Protein AF-A0A821N1W7-F1 (afdb_monomer)

Solvent-accessible surface area (backbone atoms only — not comparable to full-atom values): 11900 Å² total; per-residue (Å²): 105,72,67,60,54,49,49,66,72,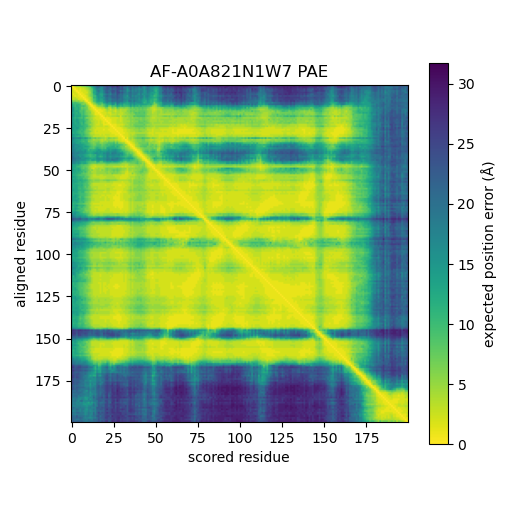70,43,54,66,59,56,53,81,62,70,30,58,88,82,25,80,42,42,64,41,76,47,71,56,57,83,86,58,78,88,64,89,61,59,63,87,75,45,25,79,36,53,72,27,44,39,68,50,51,73,65,44,75,77,42,88,48,65,23,35,28,49,27,34,26,40,30,24,74,61,87,65,55,52,30,33,42,32,30,36,22,44,67,91,43,78,86,51,77,46,74,57,69,47,84,38,83,73,75,64,79,60,48,59,45,64,50,74,41,57,50,56,63,50,32,36,77,68,67,75,45,65,84,82,66,87,52,28,20,53,30,27,32,29,53,38,70,93,59,88,75,36,32,35,32,28,55,24,28,30,12,64,52,82,70,84,92,68,80,79,89,78,70,70,81,65,64,73,58,81,84,43,81,84,69,67,72,38,76,58,96,94,40,80,37,80,63,92,79,90,127

Sequence (200 aa):
DLSSEINNLFSIQCPSSINNAKLTRSIVYLQDFESNCVYDQTPITTNAFCGQCSANDNTLANGNTRAGNYLCFAYRILNSYVTSISLGIQISSDTSTTSWPSISFSPQADKLWHYTCIDVRATLISQSSIDSTVTSIIITYAQLNDNIKNGIFIDAVSIRTLLPLGYEDISTYPIDQSNNSSCSFPFYYNGSSYTACTLD

Nearest PDB structures (foldseek):
  5w6h-assembly1_C  TM=4.761E-01  e=2.444E-02  Kuttervirus CBA120
  1wmx-assembly1_B  TM=4.315E-01  e=2.050E-02  Acetivibrio thermocellus ATCC 27405
  6tid-assembly1_AAA  TM=2.521E-01  e=4.139E-02  Burkholderia cenocepacia J2315
  3mi8-assembly1_A  TM=2.309E-01  e=8.859E-02  Homo sapiens
  3k51-assembly1_A  TM=2.351E-01  e=4.059E-01  Homo sapiens

Organism: NCBI:txid392032

Radius of gyration: 18.85 Å; Cα contacts (8 Å, |Δi|>4): 386; chains: 1; bounding box: 34×30×61 Å

Structure (mmCIF, N/CA/C/O backbone):
data_AF-A0A821N1W7-F1
#
_entry.id   AF-A0A821N1W7-F1
#
loop_
_atom_site.group_PDB
_atom_site.id
_atom_site.type_symbol
_atom_site.label_atom_id
_atom_site.label_alt_id
_atom_site.label_comp_id
_atom_site.label_asym_id
_atom_site.label_entity_id
_atom_site.label_seq_id
_atom_site.pdbx_PDB_ins_code
_atom_site.Cartn_x
_atom_site.Cartn_y
_atom_site.Cartn_z
_atom_site.occupancy
_atom_site.B_iso_or_equiv
_atom_site.auth_seq_id
_atom_site.auth_comp_id
_atom_site.auth_asym_id
_atom_site.auth_atom_id
_atom_site.pdbx_PDB_model_num
ATOM 1 N N . ASP A 1 1 ? 8.708 7.984 32.796 1.00 56.56 1 ASP A N 1
ATOM 2 C CA . ASP A 1 1 ? 7.388 8.375 33.328 1.00 56.56 1 ASP A CA 1
ATOM 3 C C . ASP A 1 1 ? 6.515 7.137 33.254 1.00 56.56 1 ASP A C 1
ATOM 5 O O . ASP A 1 1 ? 6.418 6.557 32.178 1.00 56.56 1 ASP A O 1
ATOM 9 N N . LEU A 1 2 ? 5.956 6.716 34.389 1.00 40.38 2 LEU A N 1
ATOM 10 C CA . LEU A 1 2 ? 5.136 5.510 34.517 1.00 40.38 2 LEU A CA 1
ATOM 11 C C . LEU A 1 2 ? 3.950 5.523 33.536 1.00 40.38 2 LEU A C 1
ATOM 13 O O . LEU A 1 2 ? 3.576 4.484 33.006 1.00 40.38 2 LEU A O 1
ATOM 17 N N . SER A 1 3 ? 3.420 6.707 33.220 1.00 41.66 3 SER A N 1
ATOM 18 C CA . SER A 1 3 ? 2.334 6.882 32.247 1.00 41.66 3 SER A CA 1
ATOM 19 C C . SER A 1 3 ? 2.778 6.536 30.822 1.00 41.66 3 SER A C 1
ATOM 21 O O . SER A 1 3 ? 2.038 5.913 30.069 1.00 41.66 3 SER A O 1
ATOM 23 N N . SER A 1 4 ? 4.018 6.877 30.458 1.00 43.78 4 SER A N 1
ATOM 24 C CA . SER A 1 4 ? 4.607 6.513 29.163 1.00 43.78 4 SER A CA 1
ATOM 25 C C . SER A 1 4 ? 4.923 5.018 29.074 1.00 43.78 4 SER A C 1
ATOM 27 O O . SER A 1 4 ? 4.789 4.440 28.000 1.00 43.78 4 SER A O 1
ATOM 29 N N . GLU A 1 5 ? 5.322 4.385 30.178 1.00 45.31 5 GLU A N 1
ATOM 30 C CA . GLU A 1 5 ? 5.570 2.938 30.227 1.00 45.31 5 GLU A CA 1
ATOM 31 C C . GLU A 1 5 ? 4.266 2.134 30.155 1.00 45.31 5 GLU A C 1
ATOM 33 O O . GLU A 1 5 ? 4.195 1.162 29.408 1.00 45.31 5 GLU A O 1
ATOM 38 N N . ILE A 1 6 ? 3.210 2.578 30.844 1.00 45.00 6 ILE A N 1
ATOM 39 C CA . ILE A 1 6 ? 1.869 1.977 30.784 1.00 45.00 6 ILE A CA 1
ATOM 40 C C . ILE A 1 6 ? 1.262 2.143 29.386 1.00 45.00 6 ILE A C 1
ATOM 42 O O . ILE A 1 6 ? 0.772 1.172 28.815 1.00 45.00 6 ILE A O 1
ATOM 46 N N . ASN A 1 7 ? 1.369 3.326 28.775 1.00 44.62 7 ASN A N 1
ATOM 47 C CA . ASN A 1 7 ? 0.914 3.522 27.397 1.00 44.62 7 ASN A CA 1
ATOM 48 C C . ASN A 1 7 ? 1.693 2.647 26.410 1.00 44.62 7 ASN A C 1
ATOM 50 O O . ASN A 1 7 ? 1.100 2.138 25.468 1.00 44.62 7 ASN A O 1
ATOM 54 N N . ASN A 1 8 ? 2.985 2.398 26.635 1.00 45.38 8 ASN A N 1
ATOM 55 C CA . ASN A 1 8 ? 3.754 1.449 25.826 1.00 45.38 8 ASN A CA 1
ATOM 56 C C . ASN A 1 8 ? 3.335 -0.015 26.043 1.00 45.38 8 ASN A C 1
ATOM 58 O O . ASN A 1 8 ? 3.466 -0.810 25.119 1.00 45.38 8 ASN A O 1
ATOM 62 N N . LEU A 1 9 ? 2.842 -0.377 27.230 1.00 43.22 9 LEU A N 1
ATOM 63 C CA . LEU A 1 9 ? 2.395 -1.735 27.569 1.00 43.22 9 LEU A CA 1
ATOM 64 C C . LEU A 1 9 ? 0.988 -2.070 27.048 1.00 43.22 9 LEU A C 1
ATOM 66 O O . LEU A 1 9 ? 0.717 -3.239 26.790 1.00 43.22 9 LEU A O 1
ATOM 70 N N . PHE A 1 10 ? 0.110 -1.072 26.895 1.00 47.41 10 PHE A N 1
ATOM 71 C CA . PHE A 1 10 ? -1.308 -1.277 26.551 1.00 47.41 10 PHE A CA 1
ATOM 72 C C . PHE A 1 10 ? -1.769 -0.573 25.267 1.00 47.41 10 PHE A C 1
ATOM 74 O O . PHE A 1 10 ? -2.938 -0.681 24.897 1.00 47.41 10 PHE A O 1
ATOM 81 N N . SER A 1 11 ? -0.880 0.133 24.563 1.00 49.72 11 SER A N 1
ATOM 82 C CA . SER A 1 11 ? -1.165 0.553 23.188 1.00 49.72 11 SER A CA 1
ATOM 83 C C . SER A 1 11 ? -1.137 -0.668 22.277 1.00 49.72 11 SER A C 1
ATOM 85 O O . SER A 1 11 ? -0.260 -1.523 22.391 1.00 49.72 11 SER A O 1
ATOM 87 N N . ILE A 1 12 ? -2.099 -0.753 21.357 1.00 57.38 12 ILE A N 1
ATOM 88 C CA . ILE A 1 12 ? -2.028 -1.702 20.247 1.00 57.38 12 ILE A CA 1
ATOM 89 C C . ILE A 1 12 ? -0.744 -1.370 19.491 1.00 57.38 12 ILE A C 1
ATOM 91 O O . ILE A 1 12 ? -0.678 -0.337 18.844 1.00 57.38 12 ILE A O 1
ATOM 95 N N . GLN A 1 13 ? 0.302 -2.185 19.577 1.00 63.66 13 GLN A N 1
ATOM 96 C CA . GLN A 1 13 ? 1.538 -1.915 18.843 1.00 63.66 13 GLN A CA 1
ATOM 97 C C . GLN A 1 13 ? 1.475 -2.628 17.508 1.00 63.66 13 GLN A C 1
ATOM 99 O O . GLN A 1 13 ? 1.199 -3.823 17.460 1.00 63.66 13 GLN A O 1
ATOM 104 N N . CYS A 1 14 ? 1.760 -1.944 16.401 1.00 69.12 14 CYS A N 1
ATOM 105 C CA . CYS A 1 14 ? 1.841 -2.654 15.129 1.00 69.12 14 CYS A CA 1
ATOM 106 C C . CYS A 1 14 ? 2.862 -3.799 15.245 1.00 69.12 14 CYS A C 1
ATOM 108 O O . CYS A 1 14 ? 3.962 -3.580 15.767 1.00 69.12 14 CYS A O 1
ATOM 110 N N . PRO A 1 15 ? 2.541 -5.012 14.756 1.00 73.19 15 PRO A N 1
ATOM 111 C CA . PRO A 1 15 ? 3.522 -6.078 14.664 1.00 73.19 15 PRO A CA 1
ATOM 112 C C . PRO A 1 15 ? 4.790 -5.563 13.982 1.00 73.19 15 PRO A C 1
ATOM 114 O O . PRO A 1 15 ? 4.714 -4.826 12.999 1.00 73.19 15 PRO A O 1
ATOM 117 N N . SER A 1 16 ? 5.968 -5.989 14.445 1.00 72.44 16 SER A N 1
ATOM 118 C CA . SER A 1 16 ? 7.242 -5.550 13.846 1.00 72.44 16 SER A CA 1
ATOM 119 C C . SER A 1 16 ? 7.339 -5.873 12.347 1.00 72.44 16 SER A C 1
ATOM 121 O O . SER A 1 16 ? 8.029 -5.178 11.598 1.00 72.44 16 SER A O 1
ATOM 123 N N . SER A 1 17 ? 6.614 -6.897 11.885 1.00 73.31 17 SER A N 1
ATOM 124 C CA . SER A 1 17 ? 6.459 -7.218 10.464 1.00 73.31 17 SER A CA 1
ATOM 125 C C . SER A 1 17 ? 5.794 -6.093 9.664 1.00 73.31 17 SER A C 1
ATOM 127 O O . SER A 1 17 ? 6.040 -5.992 8.464 1.00 73.31 17 SER A O 1
ATOM 129 N N . ILE A 1 18 ? 4.995 -5.230 10.291 1.00 78.19 18 ILE A N 1
ATOM 130 C CA . ILE A 1 18 ? 4.252 -4.134 9.666 1.00 78.19 18 ILE A CA 1
ATOM 131 C C . ILE A 1 18 ? 5.030 -2.814 9.720 1.00 78.19 18 ILE A C 1
ATOM 133 O O . ILE A 1 18 ? 5.221 -2.199 8.672 1.00 78.19 18 ILE A O 1
ATOM 137 N N . ASN A 1 19 ? 5.525 -2.411 10.893 1.00 76.88 19 ASN A N 1
ATOM 138 C CA . ASN A 1 19 ? 6.024 -1.048 11.127 1.00 76.88 19 ASN A CA 1
ATOM 139 C C . ASN A 1 19 ? 7.507 -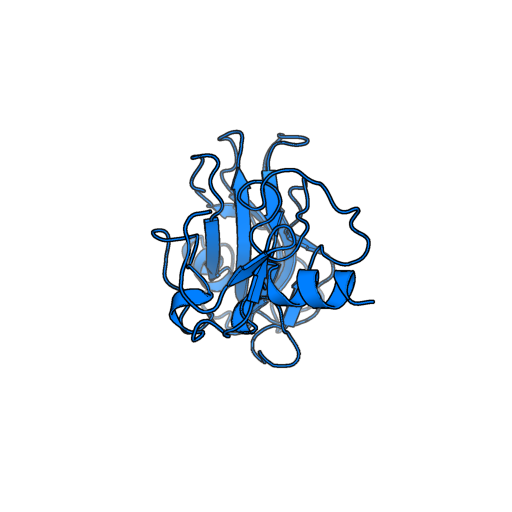0.952 11.533 1.00 76.88 19 ASN A C 1
ATOM 141 O O . ASN A 1 19 ? 7.964 0.114 11.932 1.00 76.88 19 ASN A O 1
ATOM 145 N N . ASN A 1 20 ? 8.286 -2.036 11.463 1.00 79.12 20 ASN A N 1
ATOM 146 C CA . ASN A 1 20 ? 9.691 -2.003 11.871 1.00 79.12 20 ASN A CA 1
ATOM 147 C C . ASN A 1 20 ? 10.629 -2.330 10.706 1.00 79.12 20 ASN A C 1
ATOM 149 O O . ASN A 1 20 ? 11.003 -3.481 10.486 1.00 79.12 20 ASN A O 1
ATOM 153 N N . ALA A 1 21 ? 11.072 -1.296 9.986 1.00 82.94 21 ALA A N 1
ATOM 154 C CA . ALA A 1 21 ? 11.998 -1.444 8.860 1.00 82.94 21 ALA A CA 1
ATOM 155 C C . ALA A 1 21 ? 13.407 -1.932 9.266 1.00 82.94 21 ALA A C 1
ATOM 157 O O . ALA A 1 21 ? 14.154 -2.421 8.419 1.00 82.94 21 ALA A O 1
ATOM 158 N N . LYS A 1 22 ? 13.790 -1.832 10.551 1.00 82.25 22 LYS A N 1
ATOM 159 C CA . LYS A 1 22 ? 15.078 -2.354 11.049 1.00 82.25 22 LYS A CA 1
ATOM 160 C C . LYS A 1 22 ? 15.042 -3.871 11.223 1.00 82.25 22 LYS A C 1
ATOM 162 O O . LYS A 1 22 ? 16.037 -4.540 10.952 1.00 82.25 22 LYS A O 1
ATOM 167 N N . LEU A 1 23 ? 13.908 -4.404 11.677 1.00 80.50 23 LEU A N 1
ATOM 168 C CA . LEU A 1 23 ? 13.716 -5.839 11.899 1.00 80.50 23 LEU A CA 1
ATOM 169 C C . LEU A 1 23 ? 13.176 -6.552 10.652 1.00 80.50 23 LEU A C 1
ATOM 171 O O . LEU A 1 23 ? 13.496 -7.718 10.423 1.00 80.50 23 LEU A O 1
ATOM 175 N N . THR A 1 24 ? 12.428 -5.846 9.805 1.00 83.38 24 THR A N 1
ATOM 176 C CA . THR A 1 24 ? 11.775 -6.410 8.621 1.00 83.38 24 THR A CA 1
ATOM 177 C C . THR A 1 24 ? 12.456 -5.930 7.347 1.00 83.38 24 THR A C 1
ATOM 179 O O . THR A 1 24 ? 12.113 -4.899 6.773 1.00 83.38 24 THR A O 1
ATOM 182 N N . ARG A 1 25 ? 13.414 -6.728 6.862 1.00 89.12 25 ARG A N 1
ATOM 183 C CA . ARG A 1 25 ? 14.268 -6.391 5.706 1.00 89.12 25 ARG A CA 1
ATOM 184 C C . ARG A 1 25 ? 13.523 -6.179 4.386 1.00 89.12 25 ARG A C 1
ATOM 186 O O . ARG A 1 25 ? 14.096 -5.588 3.476 1.00 89.12 25 ARG A O 1
ATOM 193 N N . SER A 1 26 ? 12.295 -6.686 4.254 1.00 92.56 26 SER A N 1
ATOM 194 C CA . SER A 1 26 ? 11.503 -6.476 3.041 1.00 92.56 26 SER A CA 1
ATOM 195 C C . SER A 1 26 ? 10.940 -5.061 2.940 1.00 92.56 26 SER A C 1
ATOM 197 O O . SER A 1 26 ? 10.619 -4.647 1.833 1.00 92.56 26 SER A O 1
ATOM 199 N N . ILE A 1 27 ? 10.846 -4.313 4.045 1.00 93.88 27 ILE A N 1
ATOM 200 C CA . ILE A 1 27 ? 10.350 -2.934 4.059 1.00 93.88 27 ILE A CA 1
ATOM 201 C C . ILE A 1 27 ? 11.429 -2.003 3.504 1.00 93.88 27 ILE A C 1
ATOM 203 O O . ILE A 1 27 ? 12.535 -1.901 4.042 1.00 93.88 27 ILE A O 1
ATOM 207 N N . VAL A 1 28 ? 11.100 -1.295 2.426 1.00 95.88 28 VAL A N 1
ATOM 208 C CA . VAL A 1 28 ? 12.000 -0.319 1.795 1.00 95.88 28 VAL A CA 1
ATOM 209 C C . VAL A 1 28 ? 11.572 1.128 2.013 1.00 95.88 28 VAL A C 1
ATOM 211 O O . VAL A 1 28 ? 12.428 2.011 1.982 1.00 95.88 28 VAL A O 1
ATOM 214 N N . TYR A 1 29 ? 10.292 1.337 2.312 1.00 95.88 29 TYR A N 1
ATOM 215 C CA . TYR A 1 29 ? 9.673 2.601 2.703 1.00 95.88 29 TYR A CA 1
ATOM 216 C C . TYR A 1 29 ? 8.672 2.325 3.823 1.00 95.88 29 TYR A C 1
ATOM 218 O O . TYR A 1 29 ? 7.990 1.298 3.784 1.00 95.88 29 TYR A O 1
ATOM 226 N N . LEU A 1 30 ? 8.582 3.236 4.786 1.00 93.12 30 LEU A N 1
ATOM 227 C CA . LEU A 1 30 ? 7.661 3.165 5.910 1.00 93.12 30 LEU A CA 1
ATOM 228 C C . LEU A 1 30 ? 7.160 4.573 6.232 1.00 93.12 30 LEU A C 1
ATOM 230 O O . LEU A 1 30 ? 7.968 5.494 6.341 1.00 93.12 30 LEU A O 1
ATOM 234 N N . GLN A 1 31 ? 5.855 4.695 6.433 1.00 90.19 31 GLN A N 1
ATOM 235 C CA . GLN A 1 31 ? 5.214 5.868 7.008 1.00 90.19 31 GLN A CA 1
ATOM 236 C C . GLN A 1 31 ? 4.485 5.411 8.275 1.00 90.19 31 GLN A C 1
ATOM 238 O O . GLN A 1 31 ? 3.548 4.619 8.185 1.00 90.19 31 GLN A O 1
ATOM 243 N N . ASP A 1 32 ? 4.955 5.858 9.443 1.00 74.69 32 ASP A N 1
ATOM 244 C CA . ASP A 1 32 ? 4.467 5.362 10.736 1.00 74.69 32 ASP A CA 1
ATOM 245 C C . ASP A 1 32 ? 3.395 6.239 11.396 1.00 74.69 32 ASP A C 1
ATOM 247 O O . ASP A 1 32 ? 2.776 5.758 12.321 1.00 74.69 32 ASP A O 1
ATOM 251 N N . PHE A 1 33 ? 3.133 7.467 10.922 1.00 84.75 33 PHE A N 1
ATOM 252 C CA . PHE A 1 33 ? 2.107 8.427 11.413 1.00 84.75 33 PHE A CA 1
ATOM 253 C C . PHE A 1 33 ? 2.110 8.765 12.923 1.00 84.75 33 PHE A C 1
ATOM 255 O O . PHE A 1 33 ? 1.468 9.730 13.333 1.00 84.75 33 PHE A O 1
ATOM 262 N N . GLU A 1 34 ? 2.906 8.067 13.728 1.00 77.25 34 GLU A N 1
ATOM 263 C CA . GLU A 1 34 ? 3.102 8.292 15.160 1.00 77.25 34 GLU A CA 1
ATOM 264 C C . GLU A 1 34 ? 3.978 9.523 15.438 1.00 77.25 34 GLU A C 1
ATOM 266 O O . GLU A 1 34 ? 3.907 10.156 16.494 1.00 77.25 34 GLU A O 1
ATOM 271 N N . SER A 1 35 ? 4.828 9.894 14.481 1.00 69.19 35 SER A N 1
ATOM 272 C CA . SER A 1 35 ? 5.742 11.023 14.625 1.00 69.19 35 SER A CA 1
ATOM 273 C C . SER A 1 35 ? 4.977 12.357 14.570 1.00 69.19 35 SER A C 1
ATOM 275 O O . SER A 1 35 ? 4.604 12.816 13.492 1.00 69.19 35 SER A O 1
ATOM 277 N N . ASN A 1 36 ? 4.840 13.025 15.724 1.00 64.38 36 ASN A N 1
ATOM 278 C CA . ASN A 1 36 ? 4.183 14.334 15.937 1.00 64.38 36 ASN A CA 1
ATOM 279 C C . ASN A 1 36 ? 2.656 14.319 16.070 1.00 64.38 36 ASN A C 1
ATOM 281 O O . ASN A 1 36 ? 2.013 15.349 15.850 1.00 64.38 36 ASN A O 1
ATOM 285 N N . CYS A 1 37 ? 2.065 13.191 16.443 1.00 70.56 37 CYS A N 1
ATOM 286 C CA . CYS A 1 37 ? 0.634 13.166 16.660 1.00 70.56 37 CYS A CA 1
ATOM 287 C C . CYS A 1 37 ? 0.234 13.666 18.058 1.00 70.56 37 CYS A C 1
ATOM 289 O O . CYS A 1 37 ? 0.987 13.566 19.031 1.00 70.56 37 CYS A O 1
ATOM 291 N N . VAL A 1 38 ? -0.957 14.261 18.144 1.00 66.19 38 VAL A N 1
ATOM 292 C CA . VAL A 1 38 ? -1.566 14.666 19.414 1.00 66.19 38 VAL A CA 1
ATOM 293 C C . VAL A 1 38 ? -2.504 13.548 19.828 1.00 66.19 38 VAL A C 1
ATOM 295 O O . VAL A 1 38 ? -3.421 13.218 19.082 1.00 66.19 38 VAL A O 1
ATOM 298 N N . TYR A 1 39 ? -2.260 12.978 21.007 1.00 59.47 39 TYR A N 1
ATOM 299 C CA . TYR A 1 39 ? -3.087 11.914 21.562 1.00 59.47 39 TYR A CA 1
ATOM 300 C C . TYR A 1 39 ? -4.565 12.333 21.602 1.00 59.47 39 TYR A C 1
ATOM 302 O O . TYR A 1 39 ? -4.915 13.325 22.247 1.00 59.47 39 TYR A O 1
ATOM 310 N N . ASP A 1 40 ? -5.412 11.560 20.925 1.00 59.59 40 ASP A N 1
ATOM 311 C CA . ASP A 1 40 ? -6.867 11.694 20.957 1.00 59.59 40 ASP A CA 1
ATOM 312 C C . ASP A 1 40 ? -7.458 10.599 21.859 1.00 59.59 40 ASP A C 1
ATOM 314 O O . ASP A 1 40 ? -7.076 9.432 21.788 1.00 59.59 40 ASP A O 1
ATOM 318 N N . GLN A 1 41 ? -8.382 10.993 22.739 1.00 55.53 41 GLN A N 1
ATOM 319 C CA . GLN A 1 41 ? -9.082 10.105 23.673 1.00 55.53 41 GLN A CA 1
ATOM 320 C C . GLN A 1 41 ? -10.234 9.331 23.013 1.00 55.53 41 GLN A C 1
ATOM 322 O O . GLN A 1 41 ? -10.959 8.606 23.701 1.00 55.53 41 GLN A O 1
ATOM 327 N N . THR A 1 42 ? -10.443 9.483 21.703 1.00 58.22 42 THR A N 1
ATOM 328 C CA . THR A 1 42 ? -11.381 8.641 20.961 1.00 58.22 42 THR A CA 1
ATOM 329 C C . THR A 1 42 ? -11.004 7.155 21.078 1.00 58.22 42 THR A C 1
ATOM 331 O O . THR A 1 42 ? -9.827 6.809 21.201 1.00 58.22 42 THR A O 1
ATOM 334 N N . PRO A 1 43 ? -11.991 6.235 21.078 1.00 57.69 43 PRO A N 1
ATOM 335 C CA . PRO A 1 43 ? -11.724 4.806 21.209 1.00 57.69 43 PRO A CA 1
ATOM 336 C C . PRO A 1 43 ? -10.677 4.319 20.200 1.00 57.69 43 PRO A C 1
ATOM 338 O O . PRO A 1 43 ? -10.780 4.615 19.006 1.00 57.69 43 PRO A O 1
ATOM 341 N N . ILE A 1 44 ? -9.716 3.515 20.668 1.00 53.50 44 ILE A N 1
ATOM 342 C CA . ILE A 1 44 ? -8.603 2.967 19.868 1.00 53.50 44 ILE A CA 1
ATOM 343 C C . ILE A 1 44 ? -9.090 2.303 18.571 1.00 53.50 44 ILE A C 1
ATOM 345 O O . ILE A 1 44 ? -8.481 2.481 17.523 1.00 53.50 44 ILE A O 1
ATOM 349 N N . THR A 1 45 ? -10.247 1.634 18.604 1.00 58.31 45 THR A N 1
ATOM 350 C CA . THR A 1 45 ? -10.866 0.979 17.434 1.00 58.31 45 THR A CA 1
ATOM 351 C C . THR A 1 45 ? -11.268 1.940 16.313 1.00 58.31 45 THR A C 1
ATOM 353 O O . THR A 1 45 ? -11.607 1.509 15.212 1.00 58.31 45 THR A O 1
ATOM 356 N N . THR A 1 46 ? -11.247 3.244 16.578 1.00 66.31 46 THR A N 1
ATOM 357 C CA . THR A 1 46 ? -11.589 4.295 15.622 1.00 66.31 46 THR A CA 1
ATOM 358 C C . THR A 1 46 ? -10.417 5.204 15.277 1.00 66.31 46 THR A C 1
ATOM 360 O O . THR A 1 46 ? -10.437 5.793 14.197 1.00 66.31 46 THR A O 1
ATOM 363 N N . ASN A 1 47 ? -9.407 5.290 16.142 1.00 73.69 47 ASN A N 1
ATOM 364 C CA . ASN A 1 47 ? -8.368 6.309 16.043 1.00 73.69 47 ASN A CA 1
ATOM 365 C C . ASN A 1 47 ? -7.202 5.896 15.125 1.00 73.69 47 ASN A C 1
ATOM 367 O O . ASN A 1 47 ? -6.765 6.685 14.289 1.00 73.69 47 ASN A O 1
ATOM 371 N N . ALA A 1 48 ? -6.749 4.642 15.209 1.00 80.56 48 ALA A N 1
ATOM 372 C CA . ALA A 1 48 ? -5.654 4.110 14.392 1.00 80.56 48 ALA A CA 1
ATOM 373 C C . ALA A 1 48 ? -5.816 2.602 14.152 1.00 80.56 48 ALA A C 1
ATOM 375 O O . ALA A 1 48 ? -6.575 1.940 14.865 1.00 80.56 48 ALA A O 1
ATOM 376 N N . PHE A 1 49 ? -5.132 2.056 13.143 1.00 80.19 49 PHE A N 1
ATOM 377 C CA . PHE A 1 49 ? -5.079 0.605 12.941 1.00 80.19 49 PHE A CA 1
ATOM 378 C C . PHE A 1 49 ? -4.172 -0.032 13.987 1.00 80.19 49 PHE A C 1
ATOM 380 O O . PHE A 1 49 ? -4.486 -1.075 14.557 1.00 80.19 49 PHE A O 1
ATOM 387 N N . CYS A 1 50 ? -3.052 0.624 14.250 1.00 76.44 50 CYS A N 1
ATOM 388 C CA . CYS A 1 50 ? -2.137 0.317 15.322 1.00 76.44 50 CYS A CA 1
ATOM 389 C C . CYS A 1 50 ? -1.489 1.616 15.812 1.00 76.44 50 CYS A C 1
ATOM 391 O O . CYS A 1 50 ? -1.572 2.649 15.171 1.00 76.44 50 CYS A O 1
ATOM 393 N N . GLY A 1 51 ? -0.841 1.572 16.965 1.00 74.12 51 GLY A N 1
ATOM 394 C CA . GLY A 1 51 ? -0.265 2.749 17.591 1.00 74.12 51 GLY A CA 1
ATOM 395 C C . GLY A 1 51 ? -1.341 3.677 18.141 1.00 74.12 51 GLY A C 1
ATOM 396 O O . GLY A 1 51 ? -2.323 3.227 18.742 1.00 74.12 51 GLY A O 1
ATOM 397 N N . GLN A 1 52 ? -1.110 4.976 18.012 1.00 74.00 52 GLN A N 1
ATOM 398 C CA . GLN A 1 52 ? -1.963 6.004 18.598 1.00 74.00 52 GLN A CA 1
ATOM 399 C C . GLN A 1 52 ? -2.674 6.823 17.532 1.00 74.00 52 GLN A C 1
ATOM 401 O O . GLN A 1 52 ? -3.684 7.455 17.845 1.00 74.00 52 GLN A O 1
ATOM 406 N N . CYS A 1 53 ? -2.152 6.848 16.305 1.00 80.06 53 CYS A N 1
ATOM 407 C CA . CYS A 1 53 ? -2.481 7.898 15.361 1.00 80.06 53 CYS A CA 1
ATOM 408 C C . CYS A 1 53 ? -2.577 7.391 13.927 1.00 80.06 53 CYS A C 1
ATOM 410 O O . CYS A 1 53 ? -1.835 6.527 13.484 1.00 80.06 53 CYS A O 1
ATOM 412 N N . SER A 1 54 ? -3.494 7.988 13.174 1.00 86.88 54 SER A N 1
ATOM 413 C CA . SER A 1 54 ? -3.639 7.757 11.742 1.00 86.88 54 SER A CA 1
ATOM 414 C C . SER A 1 54 ? -3.706 9.079 10.987 1.00 86.88 54 SER A C 1
ATOM 416 O O . SER A 1 54 ? -3.962 10.141 11.562 1.00 86.88 54 SER A O 1
ATOM 418 N N . ALA A 1 55 ? -3.479 9.032 9.679 1.00 87.75 55 ALA A N 1
ATOM 419 C CA . ALA A 1 55 ? -3.667 10.183 8.813 1.00 87.75 55 ALA A CA 1
ATOM 420 C C . ALA A 1 55 ? -5.074 10.189 8.221 1.00 87.75 55 ALA A C 1
ATOM 422 O O . ALA A 1 55 ? -5.476 9.235 7.563 1.00 87.75 55 ALA A O 1
ATOM 423 N N . ASN A 1 56 ? -5.790 11.303 8.376 1.00 87.12 56 ASN A N 1
ATOM 424 C CA . ASN A 1 56 ? -6.978 11.587 7.575 1.00 87.12 56 ASN A CA 1
ATOM 425 C C . ASN A 1 56 ? -6.563 12.230 6.241 1.00 87.12 56 ASN A C 1
ATOM 427 O O . ASN A 1 56 ? -6.735 13.431 6.028 1.00 87.12 56 ASN A O 1
ATOM 431 N N . ASP A 1 57 ? -5.923 11.434 5.393 1.00 85.19 57 ASP A N 1
ATOM 432 C CA . ASP A 1 57 ? -5.391 11.816 4.085 1.00 85.19 57 ASP A CA 1
ATOM 433 C C . ASP A 1 57 ? -5.612 10.658 3.098 1.00 85.19 57 ASP A C 1
ATOM 435 O O . ASP A 1 57 ? -6.015 9.562 3.484 1.00 85.19 57 ASP A O 1
ATOM 439 N N . ASN A 1 58 ? -5.370 10.887 1.811 1.00 88.44 58 ASN A N 1
ATOM 440 C CA . ASN A 1 58 ? -5.409 9.855 0.778 1.00 88.44 58 ASN A CA 1
ATOM 441 C C . ASN A 1 58 ? -4.018 9.494 0.224 1.00 88.44 58 ASN A C 1
ATOM 443 O O . ASN A 1 58 ? -3.911 8.589 -0.610 1.00 88.44 58 ASN A O 1
ATOM 447 N N . THR A 1 59 ? -2.957 10.177 0.663 1.00 91.88 59 THR A N 1
ATOM 448 C CA . THR A 1 59 ? -1.574 9.883 0.267 1.00 91.88 59 THR A CA 1
ATOM 449 C C . THR A 1 59 ? -1.052 8.659 1.014 1.00 91.88 59 THR A C 1
ATOM 451 O O . THR A 1 59 ? -1.020 8.629 2.240 1.00 91.88 59 THR A O 1
ATOM 454 N N . LEU A 1 60 ? -0.593 7.655 0.269 1.00 94.25 60 LEU A N 1
ATOM 455 C CA . LEU A 1 60 ? 0.004 6.438 0.820 1.00 94.25 60 LEU A CA 1
ATOM 456 C C . LEU A 1 60 ? 1.527 6.559 0.883 1.00 94.25 60 LEU A C 1
ATOM 458 O O . LEU A 1 60 ? 2.148 6.272 1.902 1.00 94.25 60 LEU A O 1
ATOM 462 N N . ALA A 1 61 ? 2.145 6.995 -0.212 1.00 95.56 61 ALA A N 1
ATOM 463 C CA . ALA A 1 61 ? 3.591 7.113 -0.293 1.00 95.56 61 ALA A CA 1
ATOM 464 C C . ALA A 1 61 ? 4.000 8.326 -1.117 1.00 95.56 61 ALA A C 1
ATOM 466 O O . ALA A 1 61 ? 3.386 8.636 -2.138 1.00 95.56 61 ALA A O 1
ATOM 467 N N . ASN A 1 62 ? 5.083 8.974 -0.697 1.00 95.50 62 ASN A N 1
ATOM 468 C CA . ASN A 1 62 ? 5.700 10.065 -1.436 1.00 95.50 62 ASN A CA 1
ATOM 469 C C . ASN A 1 62 ? 7.221 10.049 -1.237 1.00 95.50 62 ASN A C 1
ATOM 471 O O . ASN A 1 62 ? 7.706 10.000 -0.107 1.00 95.50 62 ASN A O 1
ATOM 475 N N . GLY A 1 63 ? 7.971 10.094 -2.337 1.00 95.31 63 GLY A N 1
ATOM 476 C CA . GLY A 1 63 ? 9.426 10.244 -2.326 1.00 95.31 63 GLY A CA 1
ATOM 477 C C . GLY A 1 63 ? 10.217 8.959 -2.071 1.00 95.31 63 GLY A C 1
ATOM 478 O O . GLY A 1 63 ? 11.401 9.037 -1.746 1.00 95.31 63 GLY A O 1
ATOM 479 N N . ASN A 1 64 ? 9.615 7.775 -2.215 1.00 96.50 64 ASN A N 1
ATOM 480 C CA . ASN A 1 64 ? 10.379 6.530 -2.137 1.00 96.50 64 ASN A CA 1
ATOM 481 C C . ASN A 1 64 ? 11.320 6.387 -3.347 1.00 96.50 64 ASN A C 1
ATOM 483 O O . ASN A 1 64 ? 10.924 6.563 -4.495 1.00 96.50 64 ASN A O 1
ATOM 487 N N . THR A 1 65 ? 12.571 6.019 -3.076 1.00 95.88 65 THR A N 1
ATOM 488 C CA . THR A 1 65 ? 13.639 5.864 -4.078 1.00 95.88 65 THR A CA 1
ATOM 489 C C . THR A 1 65 ? 14.150 4.429 -4.185 1.00 95.88 65 THR A C 1
ATOM 491 O O . THR A 1 65 ? 15.084 4.149 -4.934 1.00 95.88 65 THR A O 1
ATOM 494 N N . ARG A 1 66 ? 13.570 3.501 -3.417 1.00 96.62 66 ARG A N 1
ATOM 495 C CA . ARG A 1 66 ? 14.030 2.115 -3.317 1.00 96.62 66 ARG A CA 1
ATOM 496 C C . ARG A 1 66 ? 13.052 1.170 -4.003 1.00 96.62 66 ARG A C 1
ATOM 498 O O . ARG A 1 66 ? 11.837 1.347 -3.928 1.00 96.62 66 ARG A O 1
ATOM 505 N N . ALA A 1 67 ? 13.599 0.146 -4.652 1.00 97.31 67 ALA A N 1
ATOM 506 C CA . ALA A 1 67 ? 12.819 -0.870 -5.344 1.00 97.31 67 ALA A CA 1
ATOM 507 C C . ALA A 1 67 ? 11.916 -1.655 -4.382 1.00 97.31 67 ALA A C 1
ATOM 509 O O . ALA A 1 67 ? 12.368 -2.114 -3.331 1.00 97.31 67 ALA A O 1
ATOM 510 N N . GLY A 1 68 ? 10.656 -1.832 -4.768 1.00 97.25 68 GLY A N 1
ATOM 511 C CA . GLY A 1 68 ? 9.649 -2.560 -4.010 1.00 97.25 68 GLY A CA 1
ATOM 512 C C . GLY A 1 68 ? 8.371 -2.713 -4.827 1.00 97.25 68 GLY A C 1
ATOM 513 O O . GLY A 1 68 ? 7.858 -1.746 -5.383 1.00 97.25 68 GLY A O 1
ATOM 514 N N . ASN A 1 69 ? 7.882 -3.947 -4.909 1.00 97.12 69 ASN A N 1
ATOM 515 C CA . ASN A 1 69 ? 6.755 -4.325 -5.761 1.00 97.12 69 ASN A CA 1
ATOM 516 C C . ASN A 1 69 ? 5.415 -4.283 -5.022 1.00 97.12 69 ASN A C 1
ATOM 518 O O . ASN A 1 69 ? 4.371 -4.212 -5.665 1.00 97.12 69 ASN A O 1
ATOM 522 N N . TYR A 1 70 ? 5.445 -4.349 -3.691 1.00 95.94 70 TYR A N 1
ATOM 523 C CA . TYR A 1 70 ? 4.248 -4.439 -2.868 1.00 95.94 70 TYR A CA 1
ATOM 524 C C . TYR A 1 70 ? 3.968 -3.107 -2.190 1.00 95.94 70 TYR A C 1
ATOM 526 O O . TYR A 1 70 ? 4.866 -2.534 -1.570 1.00 95.94 70 TYR A O 1
ATOM 534 N N . LEU A 1 71 ? 2.720 -2.658 -2.266 1.00 96.56 71 LEU A N 1
ATOM 535 C CA . LEU A 1 71 ? 2.200 -1.529 -1.505 1.00 96.56 71 LEU A CA 1
ATOM 536 C C . LEU A 1 71 ? 1.245 -2.073 -0.449 1.00 96.56 71 LEU A C 1
ATOM 538 O O . LEU A 1 71 ? 0.218 -2.659 -0.787 1.00 96.56 71 LEU A O 1
ATOM 542 N N . CYS A 1 72 ? 1.604 -1.895 0.816 1.00 93.69 72 CYS A N 1
ATOM 543 C CA . CYS A 1 72 ? 0.821 -2.358 1.948 1.00 93.69 72 CYS A CA 1
ATOM 544 C C . CYS A 1 72 ? 0.411 -1.184 2.824 1.00 93.69 72 CYS A C 1
ATOM 546 O O . CYS A 1 72 ? 1.230 -0.301 3.069 1.00 93.69 72 CYS A O 1
ATOM 548 N N . PHE A 1 73 ? -0.822 -1.178 3.306 1.00 92.38 73 PHE A N 1
ATOM 549 C CA . PHE A 1 73 ? -1.336 -0.111 4.156 1.00 92.38 73 PHE A CA 1
ATOM 550 C C . PHE A 1 73 ? -2.591 -0.555 4.895 1.00 92.38 73 PHE A C 1
ATOM 552 O O . PHE A 1 73 ? -3.348 -1.399 4.408 1.00 92.38 73 PHE A O 1
ATOM 559 N N . ALA A 1 74 ? -2.817 0.055 6.053 1.00 90.06 74 ALA A N 1
ATOM 560 C CA . ALA A 1 74 ? -4.098 0.023 6.723 1.00 90.06 74 ALA A CA 1
ATOM 561 C C . ALA A 1 74 ? -4.967 1.193 6.273 1.00 90.06 74 ALA A C 1
ATOM 563 O O . ALA A 1 74 ? -4.480 2.300 6.034 1.00 90.06 74 ALA A O 1
ATOM 564 N N . TYR A 1 75 ? -6.265 0.948 6.174 1.00 89.06 75 TYR A N 1
ATOM 565 C CA . TYR A 1 75 ? -7.253 1.948 5.833 1.00 89.06 75 TYR A CA 1
ATOM 566 C C . TYR A 1 75 ? -8.543 1.749 6.625 1.00 89.06 75 TYR A C 1
ATOM 568 O O . TYR A 1 75 ? -8.951 0.628 6.924 1.00 89.06 75 TYR A O 1
ATOM 576 N N . ARG A 1 76 ? -9.229 2.852 6.902 1.00 87.62 76 ARG A N 1
ATOM 577 C CA . ARG A 1 76 ? -10.606 2.876 7.390 1.00 87.62 76 ARG A CA 1
ATOM 578 C C . ARG A 1 76 ? -11.370 3.925 6.606 1.00 87.62 76 ARG A C 1
ATOM 580 O O . ARG A 1 76 ? -11.061 5.114 6.662 1.00 87.62 76 ARG A O 1
ATOM 587 N N . ILE A 1 77 ? -12.374 3.482 5.862 1.00 85.00 77 ILE A N 1
ATOM 588 C CA . ILE A 1 77 ? -13.128 4.342 4.951 1.00 85.00 77 ILE A CA 1
ATOM 589 C C . ILE A 1 77 ? -14.502 4.626 5.541 1.00 85.00 77 ILE A C 1
ATOM 591 O O . ILE A 1 77 ? -15.268 3.714 5.848 1.00 85.00 77 ILE A O 1
ATOM 595 N N . LEU A 1 78 ? -14.824 5.911 5.676 1.00 80.44 78 LEU A N 1
ATOM 596 C CA . LEU A 1 78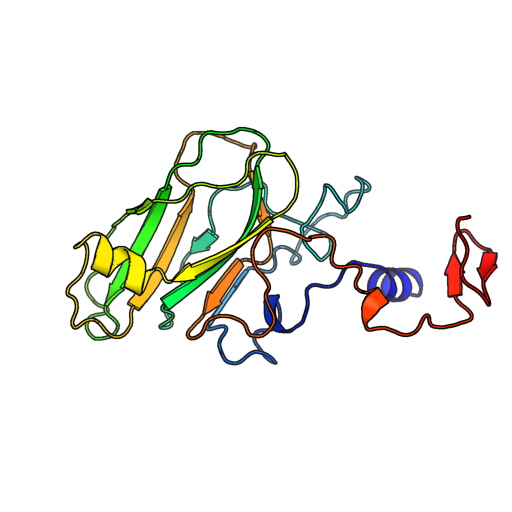 ? -16.133 6.355 6.147 1.00 80.44 78 LEU A CA 1
ATOM 597 C C . LEU A 1 78 ? -17.161 6.471 5.013 1.00 80.44 78 LEU A C 1
ATOM 599 O O . LEU A 1 78 ? -18.357 6.357 5.277 1.00 80.44 78 LEU A O 1
ATOM 603 N N . ASN A 1 79 ? -16.694 6.679 3.774 1.00 70.19 79 ASN A N 1
ATOM 604 C CA . ASN A 1 79 ? -17.505 6.985 2.593 1.00 70.19 79 ASN A CA 1
ATOM 605 C C . ASN A 1 79 ? -17.009 6.206 1.352 1.00 70.19 79 ASN A C 1
ATOM 607 O O . ASN A 1 79 ? -15.827 6.229 1.027 1.00 70.19 79 ASN A O 1
ATOM 611 N N . SER A 1 80 ? -17.904 5.541 0.623 1.00 66.44 80 SER A N 1
ATOM 612 C CA . SER A 1 80 ? -17.576 4.502 -0.369 1.00 66.44 80 SER A CA 1
ATOM 613 C C . SER A 1 80 ? -17.305 5.005 -1.801 1.00 66.44 80 SER A C 1
ATOM 615 O O . SER A 1 80 ? -18.086 4.704 -2.702 1.00 66.44 80 SER A O 1
ATOM 617 N N . TYR A 1 81 ? -16.217 5.745 -2.045 1.00 76.56 81 TYR A N 1
ATOM 618 C CA . TYR A 1 81 ? -15.924 6.267 -3.401 1.00 76.56 81 TYR A CA 1
ATOM 619 C C . TYR A 1 81 ? -14.522 5.983 -3.950 1.00 76.56 81 TYR A C 1
ATOM 621 O O . TYR A 1 81 ? -14.241 6.352 -5.084 1.00 76.56 81 TYR A O 1
ATOM 629 N N . VAL A 1 82 ? -13.649 5.313 -3.197 1.00 84.94 82 VAL A N 1
ATOM 630 C CA . VAL A 1 82 ? -12.321 4.944 -3.707 1.00 84.94 82 VAL A CA 1
ATOM 631 C C . VAL A 1 82 ? -12.451 3.755 -4.653 1.00 84.94 82 VAL A C 1
ATOM 633 O O . VAL A 1 82 ? -13.021 2.730 -4.279 1.00 84.94 82 VAL A O 1
ATOM 636 N N . THR A 1 83 ? -11.905 3.883 -5.861 1.00 88.50 83 THR A N 1
ATOM 637 C CA . THR A 1 83 ? -11.979 2.833 -6.896 1.00 88.50 83 THR A CA 1
ATOM 638 C C . THR A 1 83 ? -10.626 2.482 -7.512 1.00 88.50 83 THR A C 1
ATOM 640 O O . THR A 1 83 ? -10.486 1.464 -8.199 1.00 88.50 83 THR A O 1
ATOM 643 N N . SER A 1 84 ? -9.607 3.303 -7.274 1.00 92.19 84 SER A N 1
ATOM 644 C CA . SER A 1 84 ? -8.261 3.090 -7.783 1.00 92.19 84 SER A CA 1
ATOM 645 C C . SER A 1 84 ? -7.195 3.733 -6.900 1.00 92.19 84 SER A C 1
ATOM 647 O O . SER A 1 84 ? -7.472 4.562 -6.031 1.00 92.19 84 SER A O 1
ATOM 649 N N . ILE A 1 85 ? -5.950 3.327 -7.130 1.00 95.00 85 ILE A N 1
ATO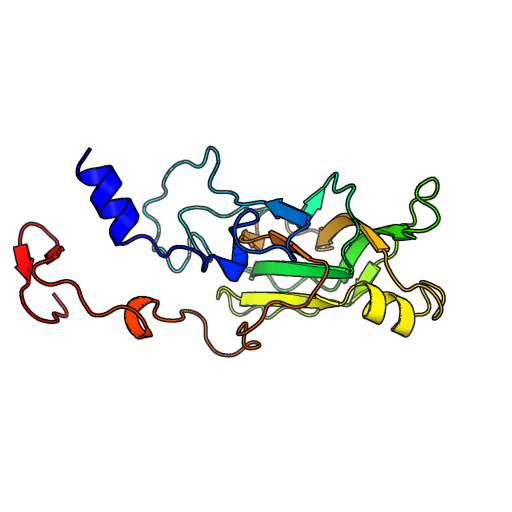M 650 C CA . ILE A 1 85 ? -4.755 3.957 -6.576 1.00 95.00 85 ILE A CA 1
ATOM 651 C C . ILE A 1 85 ? -3.980 4.551 -7.747 1.00 95.00 85 ILE A C 1
ATOM 653 O O . ILE A 1 85 ? -3.567 3.823 -8.652 1.00 95.00 85 ILE A O 1
ATOM 657 N N . SER A 1 86 ? -3.781 5.865 -7.724 1.00 96.06 86 SER A N 1
ATOM 658 C CA . SER A 1 86 ? -2.883 6.574 -8.634 1.00 96.06 86 SER A CA 1
ATOM 659 C C . SER A 1 86 ? -1.446 6.387 -8.176 1.00 96.06 86 SER A C 1
ATOM 661 O O . SER A 1 86 ? -1.139 6.540 -6.991 1.00 96.06 86 SER A O 1
ATOM 663 N N . LEU A 1 87 ? -0.558 6.064 -9.109 1.00 97.88 87 LEU A N 1
ATOM 664 C CA . LEU A 1 87 ? 0.828 5.726 -8.820 1.00 97.88 87 LEU A CA 1
ATOM 665 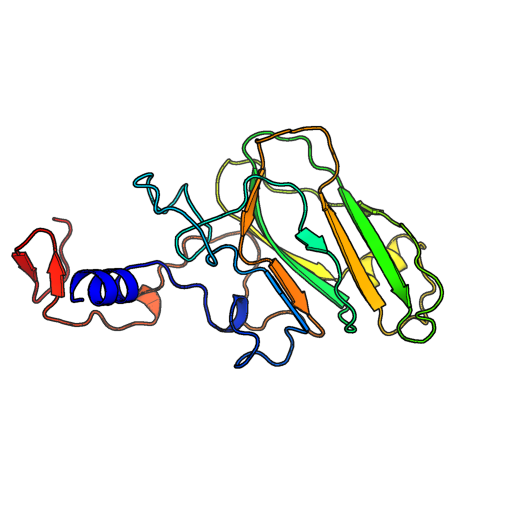C C . LEU A 1 87 ? 1.774 6.625 -9.609 1.00 97.88 87 LEU A C 1
ATOM 667 O O . LEU A 1 87 ? 1.501 6.964 -10.753 1.00 97.88 87 LEU A O 1
ATOM 671 N N . GLY A 1 88 ? 2.919 6.942 -9.018 1.00 97.88 88 GLY A N 1
ATOM 672 C CA . GLY A 1 88 ? 4.135 7.294 -9.744 1.00 97.88 88 GLY A CA 1
ATOM 673 C C . GLY A 1 88 ? 5.087 6.108 -9.660 1.00 97.88 88 GLY A C 1
ATOM 674 O O . GLY A 1 88 ? 5.434 5.685 -8.554 1.00 97.88 88 GLY A O 1
ATOM 675 N N . ILE A 1 89 ? 5.485 5.541 -10.799 1.00 97.94 89 ILE A N 1
ATOM 676 C CA . ILE A 1 89 ? 6.389 4.384 -10.841 1.00 97.94 89 ILE A CA 1
ATOM 677 C C . ILE A 1 89 ? 7.544 4.583 -11.814 1.00 97.94 89 ILE A C 1
ATOM 679 O O . ILE A 1 89 ? 7.386 5.135 -12.905 1.00 97.94 89 ILE A O 1
ATOM 683 N N . GLN A 1 90 ? 8.705 4.072 -11.420 1.00 97.81 90 GLN A N 1
ATOM 684 C CA . GLN A 1 90 ? 9.883 3.917 -12.268 1.00 97.81 90 GLN A CA 1
ATOM 685 C C . GLN A 1 90 ? 10.210 2.431 -12.404 1.00 97.81 90 GLN A C 1
ATOM 687 O O . GLN A 1 90 ? 10.034 1.657 -11.457 1.00 97.81 90 GLN A O 1
ATOM 692 N N . ILE A 1 91 ? 10.707 2.014 -13.566 1.00 95.62 91 ILE A N 1
ATOM 693 C CA . ILE A 1 91 ? 11.215 0.650 -13.744 1.00 95.62 91 ILE A CA 1
ATOM 694 C C . ILE A 1 91 ? 12.596 0.600 -13.089 1.00 95.62 91 ILE A C 1
ATOM 696 O O . ILE A 1 91 ? 13.403 1.496 -13.292 1.00 95.62 91 ILE A O 1
ATOM 700 N N . SER A 1 92 ? 12.921 -0.429 -12.301 1.00 89.69 92 SER A N 1
ATOM 701 C CA . SER A 1 92 ? 14.199 -0.429 -11.559 1.00 89.69 92 SER A CA 1
ATOM 702 C C . SER A 1 92 ? 15.451 -0.368 -12.454 1.00 89.69 92 SER A C 1
ATOM 704 O O . SER A 1 92 ? 16.509 0.031 -11.977 1.00 89.69 92 SER A O 1
ATOM 706 N N . SER A 1 93 ? 15.341 -0.739 -13.735 1.00 88.00 93 SER A N 1
ATOM 707 C CA . SER A 1 93 ? 16.405 -0.596 -14.740 1.00 88.00 93 SER A CA 1
ATOM 708 C C . SER A 1 93 ? 16.449 0.774 -15.436 1.00 88.00 93 SER A C 1
ATOM 710 O O . SER A 1 93 ? 17.434 1.059 -16.108 1.00 88.00 93 SER A O 1
ATOM 712 N N . ASP A 1 94 ? 15.409 1.602 -15.298 1.00 87.88 94 ASP A N 1
ATOM 713 C CA . ASP A 1 94 ? 15.343 2.981 -15.797 1.00 87.88 94 ASP A CA 1
ATOM 714 C C . ASP A 1 94 ? 14.650 3.887 -14.766 1.00 87.88 94 ASP A C 1
ATOM 716 O O . ASP A 1 94 ? 13.424 4.003 -14.714 1.00 87.88 94 ASP A O 1
ATOM 720 N N . THR A 1 95 ? 15.463 4.555 -13.950 1.00 86.56 95 THR A N 1
ATOM 721 C CA . THR A 1 95 ? 15.005 5.509 -12.931 1.00 86.56 95 THR A CA 1
ATOM 722 C C . THR A 1 95 ? 14.942 6.952 -13.437 1.00 86.56 95 THR A C 1
ATOM 724 O O . THR A 1 95 ? 14.654 7.868 -12.665 1.00 86.56 95 THR A O 1
ATOM 727 N N . SER A 1 96 ? 15.214 7.182 -14.726 1.00 89.00 96 SER A N 1
ATOM 728 C CA . SER A 1 96 ? 15.127 8.513 -15.337 1.00 89.00 96 SER A CA 1
ATOM 729 C C . SER A 1 96 ? 13.700 8.871 -15.753 1.00 89.00 96 SER A C 1
ATOM 731 O O . SER A 1 96 ? 13.339 10.049 -15.779 1.00 89.00 96 SER A O 1
ATOM 733 N N . THR A 1 97 ? 12.871 7.856 -16.001 1.00 92.06 97 THR A N 1
ATOM 734 C CA . THR A 1 97 ? 11.493 8.014 -16.464 1.00 92.06 97 THR A CA 1
ATOM 735 C C . THR A 1 97 ? 10.505 7.614 -15.373 1.00 92.06 97 THR A C 1
ATOM 737 O O . THR A 1 97 ? 10.473 6.464 -14.941 1.00 92.06 97 THR A O 1
ATOM 740 N N . THR A 1 98 ? 9.645 8.548 -14.961 1.00 95.62 98 THR A N 1
ATOM 741 C CA . THR A 1 98 ? 8.488 8.244 -14.104 1.00 95.62 98 THR A CA 1
ATOM 742 C C . THR A 1 98 ? 7.233 8.142 -14.958 1.00 95.62 98 THR A C 1
ATOM 744 O O . THR A 1 98 ? 6.870 9.088 -15.657 1.00 95.62 98 THR A O 1
ATOM 747 N N . SER A 1 99 ? 6.553 7.005 -14.871 1.00 95.44 99 SER A N 1
ATOM 748 C CA . SER A 1 99 ? 5.227 6.790 -15.449 1.00 95.44 99 SER A CA 1
ATOM 749 C C . SER A 1 99 ? 4.149 6.922 -14.375 1.00 95.44 99 SER A C 1
ATOM 751 O O . SER A 1 99 ? 4.417 6.697 -13.193 1.00 95.44 99 SER A O 1
ATOM 753 N N . TRP A 1 100 ? 2.938 7.299 -14.789 1.00 96.81 100 TRP A N 1
ATOM 754 C CA . TRP A 1 100 ? 1.835 7.615 -13.877 1.00 96.81 100 TRP A CA 1
ATOM 755 C C . TRP A 1 100 ? 0.591 6.749 -14.122 1.00 96.81 100 TRP A C 1
ATOM 757 O O . TRP A 1 100 ? -0.442 7.273 -14.544 1.00 96.81 100 TRP A O 1
ATOM 767 N N . PRO A 1 101 ? 0.679 5.416 -13.952 1.00 96.88 101 PRO A N 1
ATOM 768 C CA . PRO A 1 101 ? -0.477 4.544 -14.101 1.00 96.88 101 PRO A CA 1
ATOM 769 C C . PRO A 1 101 ? -1.394 4.603 -12.871 1.00 96.88 101 PRO A C 1
ATOM 771 O O . PRO A 1 101 ? -1.023 5.096 -11.804 1.00 96.88 101 PRO A O 1
ATOM 774 N N . SER A 1 102 ? -2.575 4.005 -13.004 1.00 96.38 102 SER A N 1
ATOM 775 C CA . SER A 1 102 ? -3.471 3.725 -11.882 1.00 96.38 102 SER A CA 1
ATOM 776 C C . SER A 1 102 ? -3.796 2.238 -11.844 1.00 96.38 102 SER A C 1
ATOM 778 O O . SER A 1 102 ? -4.002 1.623 -12.889 1.00 96.38 102 SER A O 1
ATOM 780 N N . ILE A 1 103 ? -3.886 1.670 -10.643 1.00 96.31 103 ILE A N 1
ATOM 781 C CA . ILE A 1 103 ? -4.352 0.294 -10.426 1.00 96.31 103 ILE A CA 1
ATOM 782 C C . ILE A 1 103 ? -5.759 0.302 -9.838 1.00 96.31 103 ILE A C 1
ATOM 784 O O . ILE A 1 103 ? -6.104 1.188 -9.056 1.00 96.31 103 ILE A O 1
ATOM 788 N N . SER A 1 104 ? -6.580 -0.683 -10.196 1.00 91.88 104 SER A N 1
ATOM 789 C CA . SER A 1 104 ? -7.914 -0.831 -9.610 1.00 91.88 104 SER A CA 1
ATOM 790 C C . SER A 1 104 ? -7.811 -1.233 -8.139 1.00 91.88 104 SER A C 1
ATOM 792 O O . SER A 1 104 ? -6.994 -2.080 -7.780 1.00 91.88 104 SER A O 1
ATOM 794 N N . PHE A 1 105 ? -8.655 -0.647 -7.294 1.00 89.81 105 PHE A N 1
ATOM 795 C CA . PHE A 1 105 ? -8.716 -0.950 -5.869 1.00 89.81 105 PHE A CA 1
ATOM 796 C C . PHE A 1 105 ? -10.163 -0.877 -5.385 1.00 89.81 105 PHE A C 1
ATOM 798 O O . PHE A 1 105 ? -10.837 0.131 -5.570 1.00 89.81 105 PHE A O 1
ATOM 805 N N . SER A 1 106 ? -10.650 -1.950 -4.768 1.00 86.75 106 SER A N 1
ATOM 806 C CA . SER A 1 106 ? -12.021 -2.040 -4.257 1.00 86.75 106 SER A CA 1
ATOM 807 C C . SER A 1 106 ? -11.979 -2.276 -2.748 1.00 86.75 106 SER A C 1
ATOM 809 O O . SER A 1 106 ? -11.930 -3.429 -2.319 1.00 86.75 106 SER A O 1
ATOM 811 N N . PRO A 1 107 ? -11.927 -1.207 -1.936 1.00 86.06 107 PRO A N 1
ATOM 812 C CA . PRO A 1 107 ? -11.825 -1.348 -0.492 1.00 86.06 107 PRO A CA 1
ATOM 813 C C . PRO A 1 107 ? -13.137 -1.798 0.149 1.00 86.06 107 PRO A C 1
ATOM 815 O O . PRO A 1 107 ? -14.229 -1.539 -0.364 1.00 86.06 107 PRO A O 1
ATOM 818 N N . GLN A 1 108 ? -13.026 -2.389 1.338 1.00 85.38 108 GLN A N 1
ATOM 819 C CA . GLN A 1 108 ? -14.173 -2.619 2.211 1.00 85.38 108 GLN A CA 1
ATOM 820 C C . GLN A 1 108 ? -14.582 -1.297 2.884 1.00 85.38 108 GLN A C 1
ATOM 822 O O . GLN A 1 108 ? -13.786 -0.649 3.561 1.00 85.38 108 GLN A O 1
ATOM 827 N N . ALA A 1 109 ? -15.825 -0.864 2.661 1.00 83.19 109 ALA A N 1
ATOM 828 C CA . ALA A 1 109 ? -16.360 0.408 3.158 1.00 83.19 109 ALA A CA 1
ATOM 829 C C . ALA A 1 109 ? -17.361 0.198 4.312 1.00 83.19 109 ALA A C 1
ATOM 831 O O . ALA A 1 109 ? -18.483 0.702 4.284 1.00 83.19 109 ALA A O 1
ATOM 832 N N . ASP A 1 110 ? -16.963 -0.575 5.322 1.00 83.56 110 ASP A N 1
ATOM 833 C CA . ASP A 1 110 ? -17.773 -0.946 6.496 1.00 83.56 110 ASP A CA 1
ATOM 834 C C . ASP A 1 110 ? -17.458 -0.108 7.752 1.00 83.56 110 ASP A C 1
ATOM 836 O O . ASP A 1 110 ? -18.004 -0.358 8.827 1.00 83.56 110 ASP A O 1
ATOM 840 N N . LYS A 1 111 ? -16.612 0.923 7.607 1.00 83.56 111 LYS A N 1
ATOM 841 C CA . LYS A 1 111 ? -16.111 1.796 8.684 1.00 83.56 111 LYS A CA 1
ATOM 842 C C . LYS A 1 111 ? -15.229 1.082 9.713 1.00 83.56 111 LYS A C 1
ATOM 844 O O . LYS A 1 111 ? -14.932 1.688 10.750 1.00 83.56 111 LYS A O 1
ATOM 849 N N . LEU A 1 112 ? -14.802 -0.147 9.442 1.00 83.25 112 LEU A N 1
ATOM 850 C CA . LEU A 1 112 ? -13.780 -0.850 10.204 1.00 83.25 112 LEU A CA 1
ATOM 851 C C . LEU A 1 112 ? -12.403 -0.593 9.593 1.00 83.25 112 LEU A C 1
ATOM 853 O O . LEU A 1 112 ? -12.273 -0.106 8.466 1.00 83.25 112 LEU A O 1
ATOM 857 N N . TRP A 1 113 ? -11.374 -0.866 10.386 1.00 84.44 113 TRP A N 1
ATOM 858 C CA . TRP A 1 113 ? -10.013 -0.873 9.886 1.00 84.44 113 TRP A CA 1
ATOM 859 C C . TRP A 1 113 ? -9.733 -2.165 9.132 1.00 84.44 113 TRP A C 1
ATOM 861 O O . TRP A 1 113 ? -9.988 -3.259 9.628 1.00 84.44 113 TRP A O 1
ATOM 871 N N . HIS A 1 114 ? -9.120 -2.008 7.971 1.00 84.88 114 HIS A N 1
ATOM 872 C CA . HIS A 1 114 ? -8.647 -3.081 7.116 1.00 84.88 114 HIS A CA 1
ATOM 873 C C . HIS A 1 114 ? -7.180 -2.857 6.837 1.00 84.88 114 HIS A C 1
ATOM 875 O O . HIS A 1 114 ? -6.744 -1.717 6.730 1.00 84.88 114 HIS A O 1
ATOM 881 N N . TYR A 1 115 ? -6.426 -3.927 6.644 1.00 86.75 115 TYR A N 1
ATOM 882 C CA . TYR A 1 115 ? -5.101 -3.824 6.057 1.00 86.75 115 TYR A CA 1
ATOM 883 C C . TYR A 1 115 ? -5.072 -4.620 4.761 1.00 86.75 115 TYR A C 1
ATOM 885 O O . TYR A 1 115 ? -5.768 -5.623 4.579 1.00 86.75 115 TYR A O 1
ATOM 893 N N . THR A 1 116 ? -4.297 -4.130 3.810 1.00 88.62 116 THR A N 1
ATOM 894 C CA . THR A 1 116 ? -4.135 -4.772 2.516 1.00 88.62 116 THR A CA 1
ATOM 895 C C . THR A 1 116 ? -2.693 -4.686 2.059 1.00 88.62 116 THR A C 1
ATOM 897 O O . THR A 1 116 ? -1.952 -3.789 2.461 1.00 88.62 116 THR A O 1
ATOM 900 N N . CYS A 1 117 ? -2.309 -5.629 1.208 1.00 91.50 117 CYS A N 1
ATOM 901 C CA . CYS A 1 117 ? -1.039 -5.656 0.506 1.00 91.50 117 CYS A CA 1
ATOM 902 C C . CYS A 1 117 ? -1.294 -5.992 -0.957 1.00 91.50 117 CYS A C 1
ATOM 904 O O . CYS A 1 117 ? -1.758 -7.084 -1.277 1.00 91.50 117 CYS A O 1
ATOM 906 N N . ILE A 1 118 ? -0.942 -5.073 -1.846 1.00 93.81 118 ILE A N 1
ATOM 907 C CA . ILE A 1 118 ? -1.160 -5.216 -3.283 1.00 93.81 118 ILE A CA 1
ATOM 908 C C . ILE A 1 118 ? 0.187 -5.459 -3.960 1.00 93.81 118 ILE A C 1
ATOM 910 O O . ILE A 1 118 ? 1.112 -4.667 -3.779 1.00 93.81 118 ILE A O 1
ATOM 914 N N . ASP A 1 119 ? 0.299 -6.521 -4.765 1.00 95.62 119 ASP A N 1
ATOM 915 C CA . ASP A 1 119 ? 1.406 -6.666 -5.722 1.00 95.62 119 ASP A CA 1
ATOM 916 C C . ASP A 1 119 ? 1.167 -5.704 -6.895 1.00 95.62 119 ASP A C 1
ATOM 918 O O . ASP A 1 119 ? 0.474 -6.012 -7.872 1.00 95.62 119 ASP A O 1
ATOM 922 N N . VAL A 1 120 ? 1.713 -4.496 -6.770 1.00 97.62 120 VAL A N 1
ATOM 923 C CA . VAL A 1 120 ? 1.536 -3.411 -7.738 1.00 97.62 120 VAL A CA 1
ATOM 924 C C . VAL A 1 120 ? 2.150 -3.792 -9.078 1.00 97.62 120 VAL A C 1
ATOM 926 O O . VAL A 1 120 ? 1.541 -3.565 -10.120 1.00 97.62 120 VAL A O 1
ATOM 929 N N . ARG A 1 121 ? 3.326 -4.428 -9.073 1.00 97.25 121 ARG A N 1
ATOM 930 C CA . ARG A 1 121 ? 4.001 -4.857 -10.304 1.00 97.25 121 ARG A CA 1
ATOM 931 C C . ARG A 1 121 ? 3.150 -5.869 -11.068 1.00 97.25 121 ARG A C 1
ATOM 933 O O . ARG A 1 121 ? 2.924 -5.687 -12.261 1.00 97.25 121 ARG A O 1
ATOM 940 N N . ALA A 1 122 ? 2.674 -6.919 -10.399 1.00 97.00 122 ALA A N 1
ATOM 941 C CA . ALA A 1 122 ? 1.837 -7.929 -11.041 1.00 97.00 122 ALA A CA 1
ATOM 942 C C . ALA A 1 122 ? 0.515 -7.337 -11.552 1.00 97.00 122 ALA A C 1
ATOM 944 O O . ALA A 1 122 ? 0.077 -7.685 -12.647 1.00 97.00 122 ALA A O 1
ATOM 945 N N . THR A 1 123 ? -0.077 -6.403 -10.802 1.00 97.38 123 THR A N 1
ATOM 946 C CA . THR A 1 123 ? -1.305 -5.701 -11.209 1.00 97.38 123 THR A CA 1
ATOM 947 C C . THR A 1 123 ? -1.080 -4.841 -12.455 1.00 97.38 123 THR A C 1
ATOM 949 O O . THR A 1 123 ? -1.866 -4.892 -13.395 1.00 97.38 123 THR A O 1
ATOM 952 N N . LEU A 1 124 ? 0.031 -4.105 -12.529 1.00 97.50 124 LEU A N 1
ATOM 953 C CA . LEU A 1 124 ? 0.364 -3.307 -13.711 1.00 97.50 124 LEU A CA 1
ATOM 954 C C . LEU A 1 124 ? 0.636 -4.178 -14.947 1.00 97.50 124 LEU A C 1
ATOM 956 O O . LEU A 1 124 ? 0.253 -3.793 -16.052 1.00 97.50 124 LEU A O 1
ATOM 960 N N . ILE A 1 125 ? 1.255 -5.353 -14.778 1.00 97.31 125 ILE A N 1
ATOM 961 C CA . ILE A 1 125 ? 1.442 -6.326 -15.870 1.00 97.31 125 ILE A CA 1
ATOM 962 C C . ILE A 1 125 ? 0.086 -6.854 -16.352 1.00 97.31 125 ILE A C 1
ATOM 964 O O . ILE A 1 125 ? -0.165 -6.877 -17.555 1.00 97.31 125 ILE A O 1
ATOM 968 N N . SER A 1 126 ? -0.810 -7.252 -15.441 1.00 97.31 126 SER A N 1
ATOM 969 C CA . SER A 1 126 ? -2.127 -7.789 -15.818 1.00 97.31 126 SER A CA 1
ATOM 970 C C . SER A 1 126 ? -3.011 -6.745 -16.509 1.00 97.31 126 SER A C 1
ATOM 972 O O . SER A 1 126 ? -3.783 -7.085 -17.404 1.00 97.31 126 SER A O 1
ATOM 974 N N . GLN A 1 127 ? -2.839 -5.468 -16.165 1.00 96.25 127 GLN A N 1
ATOM 975 C CA . GLN A 1 127 ? -3.480 -4.326 -16.820 1.00 96.25 127 GLN A CA 1
ATOM 976 C C . GLN A 1 127 ? -2.740 -3.835 -18.078 1.00 96.25 127 GLN A C 1
ATOM 978 O O . GLN A 1 127 ? -3.133 -2.822 -18.653 1.00 96.25 127 GLN A O 1
ATOM 983 N N . SER A 1 128 ? -1.670 -4.512 -18.515 1.00 96.38 128 SER A N 1
ATOM 984 C CA . SER A 1 128 ? -0.838 -4.114 -19.667 1.00 96.38 128 SER A CA 1
ATOM 985 C C . SER A 1 128 ? -0.250 -2.694 -19.572 1.00 96.38 128 SER A C 1
ATOM 987 O O . SER A 1 128 ? 0.049 -2.070 -20.587 1.00 96.38 128 SER A O 1
ATOM 989 N N . SER A 1 129 ? -0.083 -2.169 -18.355 1.00 95.69 129 SER A N 1
ATOM 990 C CA . SER A 1 129 ? 0.499 -0.842 -18.101 1.00 95.69 129 SER A CA 1
ATOM 991 C C . SER A 1 129 ? 2.030 -0.853 -18.131 1.00 95.69 129 SER A C 1
ATOM 993 O O . SER A 1 129 ? 2.648 0.187 -18.338 1.00 95.69 129 SER A O 1
ATOM 995 N N . ILE A 1 130 ? 2.642 -2.022 -17.925 1.00 95.38 130 ILE A N 1
ATOM 996 C CA . ILE A 1 130 ? 4.084 -2.259 -18.063 1.00 95.38 130 ILE A CA 1
ATOM 997 C C . ILE A 1 130 ? 4.333 -3.603 -18.754 1.00 95.38 130 ILE A C 1
ATOM 999 O O . ILE A 1 130 ? 3.462 -4.473 -18.778 1.00 95.38 130 ILE A O 1
ATOM 1003 N N . ASP A 1 131 ? 5.539 -3.780 -19.294 1.00 95.06 131 ASP A N 1
ATOM 1004 C CA . ASP A 1 131 ? 5.942 -5.015 -19.966 1.00 95.06 131 ASP A CA 1
ATOM 1005 C C . ASP A 1 131 ? 6.073 -6.198 -18.984 1.00 95.06 131 ASP A C 1
ATOM 1007 O O . ASP A 1 131 ? 6.559 -6.052 -17.860 1.00 95.06 131 ASP A O 1
ATOM 1011 N N . SER A 1 132 ? 5.684 -7.395 -19.429 1.00 96.19 132 SER A N 1
ATOM 1012 C CA . SER A 1 132 ? 5.758 -8.637 -18.642 1.00 96.19 132 SER A CA 1
ATOM 1013 C C . SER A 1 132 ? 7.175 -9.033 -18.188 1.00 96.19 132 SER A C 1
ATOM 1015 O O . SER A 1 132 ? 7.325 -9.785 -17.224 1.00 96.19 132 SER A O 1
ATOM 1017 N N . THR A 1 133 ? 8.215 -8.519 -18.849 1.00 95.38 133 THR A N 1
ATOM 1018 C CA . THR A 1 133 ? 9.630 -8.732 -18.511 1.00 95.38 133 THR A CA 1
ATOM 1019 C C . THR A 1 133 ? 10.103 -7.887 -17.328 1.00 95.38 133 THR A C 1
ATOM 1021 O O . THR A 1 133 ? 11.171 -8.157 -16.776 1.00 95.38 133 THR A O 1
ATOM 1024 N N . VAL A 1 134 ? 9.324 -6.889 -16.890 1.00 95.44 134 VAL A N 1
ATOM 1025 C CA . VAL A 1 134 ? 9.670 -6.054 -15.735 1.00 95.44 134 VAL A CA 1
ATOM 1026 C C . VAL A 1 134 ? 9.655 -6.897 -14.458 1.00 95.44 134 VAL A C 1
ATOM 1028 O O . VAL A 1 134 ? 8.614 -7.364 -13.989 1.00 95.44 134 VAL A O 1
ATOM 1031 N N . THR A 1 135 ? 10.829 -7.069 -13.854 1.00 94.12 135 THR A N 1
ATOM 1032 C CA . THR A 1 135 ? 11.015 -7.862 -12.627 1.00 94.12 135 THR A CA 1
ATOM 1033 C C . THR A 1 135 ? 10.858 -7.040 -11.349 1.00 94.12 135 THR A C 1
ATOM 1035 O O . THR A 1 135 ? 10.531 -7.593 -10.298 1.00 94.12 135 THR A O 1
ATOM 1038 N N . SER A 1 136 ? 11.064 -5.722 -11.424 1.00 95.88 136 SER A N 1
ATOM 1039 C CA . SER A 1 136 ? 11.040 -4.829 -10.267 1.00 95.88 136 SER A CA 1
ATOM 1040 C C . SER A 1 136 ? 10.686 -3.392 -10.649 1.00 95.88 136 SER A C 1
ATOM 1042 O O . SER A 1 136 ? 11.097 -2.896 -11.702 1.00 95.88 136 SER A O 1
ATOM 1044 N N . ILE A 1 137 ? 9.961 -2.720 -9.756 1.00 97.75 137 ILE A N 1
ATOM 1045 C CA . ILE A 1 137 ? 9.582 -1.308 -9.868 1.00 97.75 137 ILE A CA 1
ATOM 1046 C C . ILE A 1 137 ? 10.019 -0.514 -8.631 1.00 97.75 137 ILE A C 1
ATOM 1048 O O . ILE A 1 137 ? 10.297 -1.070 -7.567 1.00 97.75 137 ILE A O 1
ATOM 1052 N N . ILE A 1 138 ? 10.080 0.807 -8.775 1.00 98.38 138 ILE A N 1
ATOM 1053 C CA . ILE A 1 138 ? 10.168 1.773 -7.680 1.00 98.38 138 ILE A CA 1
ATOM 1054 C C . ILE A 1 138 ? 8.847 2.535 -7.669 1.00 98.38 138 ILE A C 1
ATOM 1056 O O . ILE A 1 138 ? 8.555 3.273 -8.607 1.00 98.38 138 ILE A O 1
ATOM 1060 N N . ILE A 1 139 ? 8.052 2.357 -6.617 1.00 98.44 139 ILE A N 1
ATOM 1061 C CA . ILE A 1 139 ? 6.843 3.154 -6.387 1.00 98.44 139 ILE A CA 1
ATOM 1062 C C . ILE A 1 139 ? 7.300 4.461 -5.745 1.00 98.44 139 ILE A C 1
ATOM 1064 O O . ILE A 1 139 ? 7.657 4.460 -4.571 1.00 98.44 139 ILE A O 1
ATOM 1068 N N . THR A 1 140 ? 7.365 5.547 -6.508 1.00 97.88 140 THR A N 1
ATOM 1069 C CA . THR A 1 140 ? 7.829 6.860 -6.030 1.00 97.88 140 THR A CA 1
ATOM 1070 C C . THR A 1 140 ? 6.707 7.657 -5.376 1.00 97.88 140 THR A C 1
ATOM 1072 O O . THR A 1 140 ? 6.960 8.453 -4.470 1.00 97.88 140 THR A O 1
ATOM 1075 N N . TYR A 1 141 ? 5.471 7.413 -5.809 1.00 97.69 141 TYR A N 1
ATOM 1076 C CA . TYR A 1 141 ? 4.264 8.051 -5.307 1.00 97.69 141 TYR A CA 1
ATOM 1077 C C . TYR A 1 141 ? 3.088 7.071 -5.335 1.00 97.69 141 TYR A C 1
ATOM 1079 O O . TYR A 1 141 ? 2.975 6.271 -6.264 1.00 97.69 141 TYR A O 1
ATOM 1087 N N . ALA A 1 142 ? 2.205 7.142 -4.343 1.00 97.19 142 ALA A N 1
ATOM 1088 C CA . ALA A 1 142 ? 0.944 6.409 -4.335 1.00 97.19 142 ALA A CA 1
ATOM 1089 C C . ALA A 1 142 ? -0.136 7.196 -3.586 1.00 97.19 142 ALA A C 1
ATOM 1091 O O . ALA A 1 142 ? 0.108 7.693 -2.484 1.00 97.19 142 ALA A O 1
ATOM 1092 N N . GLN A 1 143 ? -1.334 7.271 -4.163 1.00 93.88 143 GLN A N 1
ATOM 1093 C CA . GLN A 1 143 ? -2.476 7.983 -3.592 1.00 93.88 143 GLN A CA 1
ATOM 1094 C C . GLN A 1 143 ? -3.786 7.286 -3.966 1.00 93.88 143 GLN A C 1
ATOM 1096 O O . GLN A 1 143 ? -3.977 6.893 -5.116 1.00 93.88 143 GLN A O 1
ATOM 1101 N N . LEU A 1 144 ? -4.705 7.152 -3.011 1.00 90.94 144 LEU A N 1
ATOM 1102 C CA . LEU A 1 144 ? -6.064 6.672 -3.276 1.00 90.94 144 LEU A CA 1
ATOM 1103 C C . LEU A 1 144 ? -6.835 7.730 -4.080 1.00 90.94 144 LEU A C 1
ATOM 1105 O O . LEU A 1 144 ? -6.839 8.910 -3.715 1.00 90.94 144 LEU A O 1
ATOM 1109 N N . ASN A 1 145 ? -7.476 7.323 -5.178 1.00 84.19 145 ASN A N 1
ATOM 1110 C CA . ASN A 1 145 ? -8.222 8.248 -6.024 1.00 84.19 145 ASN A CA 1
ATOM 1111 C C . ASN A 1 145 ? -9.559 8.678 -5.375 1.00 84.19 145 ASN A C 1
ATOM 1113 O O . ASN A 1 145 ? -10.183 7.916 -4.641 1.00 84.19 145 ASN A O 1
ATOM 1117 N N . ASP A 1 146 ? -9.989 9.892 -5.731 1.00 65.62 146 ASP A N 1
ATOM 1118 C CA . ASP A 1 146 ? -11.298 10.528 -5.498 1.00 65.62 146 ASP A CA 1
ATOM 1119 C C . ASP A 1 146 ? -11.570 11.389 -4.242 1.00 65.62 146 ASP A C 1
ATOM 1121 O O . ASP A 1 146 ? -11.016 11.250 -3.155 1.00 65.62 146 ASP A O 1
ATOM 1125 N N . ASN A 1 147 ? -12.471 12.350 -4.505 1.00 52.88 147 ASN A N 1
ATOM 1126 C CA . ASN A 1 147 ? -12.807 13.643 -3.885 1.00 52.88 147 ASN A CA 1
ATOM 1127 C C . ASN A 1 147 ? -13.278 13.661 -2.417 1.00 52.88 147 ASN A C 1
ATOM 1129 O O . ASN A 1 147 ? -14.012 14.570 -2.018 1.00 52.88 147 ASN A O 1
ATOM 1133 N N . ILE A 1 148 ? -12.887 12.712 -1.577 1.00 54.19 148 ILE A N 1
ATOM 1134 C CA . ILE A 1 148 ? -13.286 12.749 -0.168 1.00 54.19 148 ILE A CA 1
ATOM 1135 C C . ILE A 1 148 ? -12.209 13.466 0.638 1.00 54.19 148 ILE A C 1
ATOM 1137 O O . ILE A 1 148 ? -11.367 12.837 1.273 1.00 54.19 148 ILE A O 1
ATOM 1141 N N . LYS A 1 149 ? -12.254 14.804 0.660 1.00 52.28 149 LYS A N 1
ATOM 1142 C CA . LYS A 1 149 ? -11.595 15.539 1.746 1.00 52.28 149 LYS A CA 1
ATOM 1143 C C . LYS A 1 149 ? -12.157 14.997 3.066 1.00 52.28 149 LYS A C 1
ATOM 1145 O O . LYS A 1 149 ? -13.334 15.205 3.353 1.00 52.28 149 LYS A O 1
ATOM 1150 N N . ASN A 1 150 ? -11.309 14.337 3.851 1.00 62.56 150 ASN A N 1
ATOM 1151 C CA . ASN A 1 150 ? -11.527 13.976 5.255 1.00 62.56 150 ASN A CA 1
ATOM 1152 C C . ASN A 1 150 ? -12.376 12.716 5.561 1.00 62.56 150 ASN A C 1
ATOM 1154 O O . ASN A 1 150 ? -12.957 12.644 6.646 1.00 62.56 150 ASN A O 1
ATOM 1158 N N . GLY A 1 151 ? -12.492 11.743 4.645 1.00 76.94 151 GLY A N 1
ATOM 1159 C CA . GLY A 1 151 ? -13.302 10.525 4.861 1.00 76.94 151 GLY A CA 1
ATOM 1160 C C . GLY A 1 151 ? -12.547 9.193 4.842 1.00 76.94 151 GLY A C 1
ATOM 1161 O O . GLY A 1 151 ? -13.198 8.144 4.849 1.00 76.94 151 GLY A O 1
ATOM 1162 N N . ILE A 1 152 ? -11.216 9.224 4.782 1.00 85.88 152 ILE A N 1
ATOM 1163 C CA . ILE A 1 152 ? -10.357 8.037 4.741 1.00 85.88 152 ILE A CA 1
ATOM 1164 C C . ILE A 1 152 ? -9.278 8.225 5.794 1.00 85.88 152 ILE A C 1
ATOM 1166 O O . ILE A 1 152 ? -8.579 9.231 5.780 1.00 85.88 152 ILE A O 1
ATOM 1170 N N . PHE A 1 153 ? -9.143 7.247 6.677 1.00 88.88 153 PHE A N 1
ATOM 1171 C CA . PHE A 1 153 ? -8.014 7.158 7.587 1.00 88.88 153 PHE A CA 1
ATOM 1172 C C . PHE A 1 153 ? -7.027 6.133 7.051 1.00 88.88 153 PHE A C 1
ATOM 1174 O O . PHE A 1 153 ? -7.441 5.064 6.600 1.00 88.88 153 PHE A O 1
ATOM 1181 N N . ILE A 1 154 ? -5.744 6.469 7.091 1.00 90.06 154 ILE A N 1
ATOM 1182 C CA . ILE A 1 154 ? -4.632 5.646 6.624 1.00 90.06 154 ILE A CA 1
ATOM 1183 C C . ILE A 1 154 ? -3.652 5.462 7.772 1.00 90.06 154 ILE A C 1
ATOM 1185 O O . ILE A 1 154 ? -3.358 6.403 8.509 1.00 90.06 154 ILE A O 1
ATOM 1189 N N . ASP A 1 155 ? -3.128 4.250 7.890 1.00 89.12 155 ASP A N 1
ATOM 1190 C CA . ASP A 1 155 ? -2.102 3.902 8.861 1.00 89.12 155 ASP A CA 1
ATOM 1191 C C . ASP A 1 155 ? -1.177 2.805 8.288 1.00 89.12 155 ASP A C 1
ATOM 1193 O O . ASP A 1 155 ? -1.466 2.211 7.245 1.00 89.12 155 ASP A O 1
ATOM 1197 N N . ALA A 1 156 ? -0.045 2.535 8.936 1.00 88.38 156 ALA A N 1
ATOM 1198 C CA . ALA A 1 156 ? 0.820 1.388 8.681 1.00 88.38 156 ALA A CA 1
ATOM 1199 C C . ALA A 1 156 ? 1.282 1.229 7.215 1.00 88.38 156 ALA A C 1
ATOM 1201 O O . ALA A 1 156 ? 1.387 0.106 6.699 1.00 88.38 156 ALA A O 1
ATOM 1202 N N . VAL A 1 157 ? 1.567 2.339 6.524 1.00 93.56 157 VAL A N 1
ATOM 1203 C CA . VAL A 1 157 ? 1.922 2.292 5.099 1.00 93.56 157 VAL A CA 1
ATOM 1204 C C . VAL A 1 157 ? 3.367 1.849 4.919 1.00 93.56 157 VAL A C 1
ATOM 1206 O O . VAL A 1 157 ? 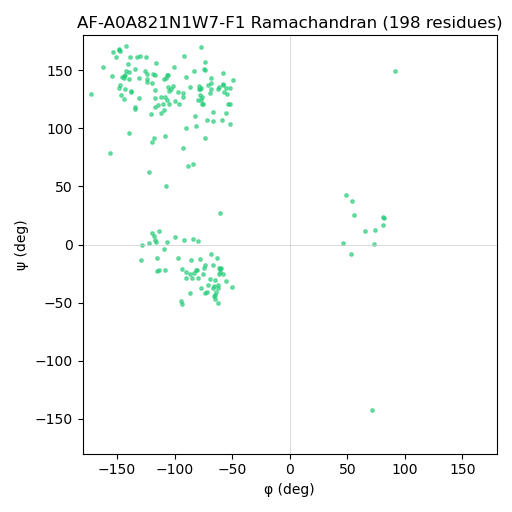4.301 2.408 5.493 1.00 93.56 157 VAL A O 1
ATOM 1209 N N . SER A 1 158 ? 3.570 0.851 4.065 1.00 94.62 158 SER A N 1
ATOM 1210 C CA . SER A 1 15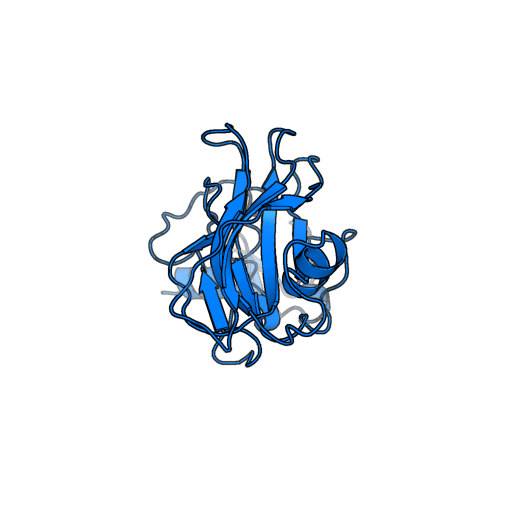8 ? 4.888 0.341 3.713 1.00 94.62 158 SER A CA 1
ATOM 1211 C C . SER A 1 158 ? 4.977 -0.059 2.244 1.00 94.62 158 SER A C 1
ATOM 1213 O O . SER A 1 158 ? 4.033 -0.592 1.662 1.00 94.62 158 SER A O 1
ATOM 1215 N N . ILE A 1 159 ? 6.156 0.150 1.656 1.00 96.94 159 ILE A N 1
ATOM 1216 C CA . ILE A 1 159 ? 6.519 -0.427 0.354 1.00 96.94 159 ILE A CA 1
ATOM 1217 C C . ILE A 1 159 ? 7.503 -1.555 0.609 1.00 96.94 159 ILE A C 1
ATOM 1219 O O . ILE A 1 159 ? 8.423 -1.403 1.424 1.00 96.94 159 ILE A O 1
ATOM 1223 N N . ARG A 1 160 ? 7.312 -2.692 -0.068 1.00 95.38 160 ARG A N 1
ATOM 1224 C CA . ARG A 1 160 ? 8.067 -3.914 0.218 1.00 95.38 160 ARG A CA 1
ATOM 1225 C C . ARG A 1 160 ? 8.585 -4.623 -1.020 1.00 95.38 160 ARG A C 1
ATOM 1227 O O . ARG A 1 160 ? 7.969 -4.601 -2.083 1.00 95.38 160 ARG A O 1
ATOM 1234 N N . THR A 1 161 ? 9.703 -5.322 -0.860 1.00 95.81 161 THR A N 1
ATOM 1235 C CA . THR A 1 161 ? 10.253 -6.235 -1.877 1.00 95.81 161 THR A CA 1
ATOM 1236 C C . THR A 1 161 ? 9.574 -7.604 -1.878 1.00 95.81 161 THR A C 1
ATOM 1238 O O . THR A 1 161 ? 9.608 -8.294 -2.892 1.00 95.81 161 THR A O 1
ATOM 1241 N N . LEU A 1 162 ? 8.944 -7.990 -0.764 1.00 90.69 162 LEU A N 1
ATOM 1242 C CA . LEU A 1 162 ? 8.253 -9.266 -0.570 1.00 90.69 162 LEU A CA 1
ATOM 1243 C C . LEU A 1 162 ? 6.949 -9.046 0.200 1.00 90.69 162 LEU A C 1
ATOM 1245 O O . LEU A 1 162 ? 6.890 -8.177 1.078 1.00 90.69 162 LEU A O 1
ATOM 1249 N N . LEU A 1 163 ? 5.946 -9.877 -0.090 1.00 85.19 163 LEU A N 1
ATOM 1250 C CA . LEU A 1 163 ? 4.707 -9.941 0.680 1.00 85.19 163 LEU A CA 1
ATOM 1251 C C . LEU A 1 163 ? 5.023 -10.262 2.160 1.00 85.19 163 LEU A C 1
ATOM 1253 O O . LEU A 1 163 ? 5.897 -11.097 2.422 1.00 85.19 163 LEU A O 1
ATOM 1257 N N . PRO A 1 164 ? 4.377 -9.603 3.140 1.00 77.31 164 PRO A N 1
ATOM 1258 C CA . PRO A 1 164 ? 4.572 -9.930 4.549 1.00 77.31 164 PRO A CA 1
ATOM 1259 C C . PRO A 1 164 ? 4.162 -11.376 4.865 1.00 77.31 164 PRO A C 1
ATOM 1261 O O . PRO A 1 164 ? 3.107 -11.844 4.452 1.00 77.31 164 PRO A O 1
ATOM 1264 N N . LEU A 1 165 ? 5.003 -12.073 5.634 1.00 69.00 165 LEU A N 1
ATOM 1265 C CA . LEU A 1 165 ? 4.714 -13.415 6.145 1.00 69.00 165 LEU A CA 1
ATOM 1266 C C . LEU A 1 165 ? 3.773 -13.332 7.354 1.00 69.00 165 LEU A C 1
ATOM 1268 O O . LEU A 1 165 ? 3.995 -12.508 8.241 1.00 69.00 165 LEU A O 1
ATOM 1272 N N . GLY A 1 166 ? 2.764 -14.206 7.404 1.00 58.00 166 GLY A N 1
ATOM 1273 C CA . GLY A 1 166 ? 1.802 -14.274 8.515 1.00 58.00 166 GLY A CA 1
ATOM 1274 C C . GLY A 1 166 ? 0.778 -13.135 8.539 1.00 58.00 166 GLY A C 1
ATOM 1275 O O . GLY A 1 166 ? 0.106 -12.943 9.546 1.00 58.00 166 GLY A O 1
ATOM 1276 N N . TYR A 1 167 ? 0.683 -12.366 7.453 1.00 56.81 167 TYR A N 1
ATOM 1277 C CA . TYR A 1 167 ? -0.368 -11.380 7.262 1.00 56.81 167 TYR A CA 1
ATOM 1278 C C . TYR A 1 167 ? -1.548 -12.063 6.558 1.00 56.81 167 TYR A C 1
ATOM 1280 O O . TYR A 1 167 ? -1.477 -12.328 5.358 1.00 56.81 167 TYR A O 1
ATOM 1288 N N . GLU A 1 168 ? -2.579 -12.431 7.316 1.00 49.38 168 GLU A N 1
ATOM 1289 C CA . GLU A 1 168 ? -3.772 -13.075 6.766 1.00 49.38 168 GLU A CA 1
ATOM 1290 C C . GLU A 1 168 ? -4.801 -12.039 6.290 1.00 49.38 168 GLU A C 1
ATOM 1292 O O . GLU A 1 168 ? -5.075 -11.026 6.930 1.00 49.38 168 GLU A O 1
ATOM 1297 N N . ASP A 1 169 ? -5.322 -12.337 5.109 1.00 48.09 169 ASP A N 1
ATOM 1298 C CA . ASP A 1 169 ? -6.288 -11.629 4.280 1.00 48.09 169 ASP A CA 1
ATOM 1299 C C . ASP A 1 169 ? -7.633 -11.350 5.013 1.00 48.09 169 ASP A C 1
ATOM 1301 O O . ASP A 1 169 ? -8.230 -12.245 5.605 1.00 48.09 169 ASP A O 1
ATOM 1305 N N . ILE A 1 170 ? -8.118 -10.100 4.943 1.00 47.19 170 ILE A N 1
ATOM 1306 C CA . ILE A 1 170 ? -9.520 -9.588 4.990 1.00 47.19 170 ILE A CA 1
ATOM 1307 C C . ILE A 1 170 ? -10.580 -10.050 6.019 1.00 47.19 170 ILE A C 1
ATOM 1309 O O . ILE A 1 170 ? -11.688 -9.517 5.941 1.00 47.19 170 ILE A O 1
ATOM 1313 N N . SER A 1 171 ? -10.341 -10.941 6.988 1.00 47.16 171 SER A N 1
ATOM 1314 C CA . SER A 1 171 ? -11.438 -11.375 7.890 1.00 47.16 171 SER A CA 1
ATOM 1315 C C . SER A 1 171 ? -11.324 -11.025 9.372 1.00 47.16 171 SER A C 1
ATOM 1317 O O . SER A 1 171 ? -12.307 -11.206 10.090 1.00 47.16 171 SER A O 1
ATOM 1319 N N . THR A 1 172 ? -10.177 -10.560 9.877 1.00 43.94 172 THR A N 1
ATOM 1320 C CA . THR A 1 172 ? -10.003 -10.502 11.341 1.00 43.94 172 THR A CA 1
ATOM 1321 C C . THR A 1 172 ? -8.972 -9.462 11.787 1.00 43.94 172 THR A C 1
ATOM 1323 O O . THR A 1 172 ? -7.847 -9.791 12.149 1.00 43.94 172 THR A O 1
ATOM 1326 N N . TYR A 1 173 ? -9.367 -8.186 11.803 1.00 45.59 173 TYR A N 1
ATOM 1327 C CA . TYR A 1 173 ? -8.836 -7.227 12.779 1.00 45.59 173 TYR A CA 1
ATOM 1328 C C . TYR A 1 173 ? -10.004 -6.741 13.661 1.00 45.59 173 TYR A C 1
ATOM 1330 O O . TYR A 1 173 ? -11.072 -6.453 13.120 1.00 45.59 173 TYR A O 1
ATOM 1338 N N . PRO A 1 174 ? -9.868 -6.695 14.999 1.00 47.75 174 PRO A N 1
ATOM 1339 C CA . PRO A 1 174 ? -8.627 -6.718 15.760 1.00 47.75 174 PRO A CA 1
ATOM 1340 C C . PRO A 1 174 ? -8.069 -8.132 15.903 1.00 47.75 174 PRO A C 1
ATOM 1342 O O . PRO A 1 174 ? -8.738 -9.031 16.409 1.00 47.75 174 PRO A O 1
ATOM 1345 N N . ILE A 1 175 ? -6.816 -8.326 15.483 1.00 47.25 175 ILE A N 1
ATOM 1346 C CA . ILE A 1 175 ? -6.023 -9.403 16.065 1.00 47.25 175 ILE A CA 1
ATOM 1347 C C . ILE A 1 175 ? -5.844 -8.955 17.504 1.00 47.25 175 ILE A C 1
ATOM 1349 O O . ILE A 1 175 ? -5.116 -7.999 17.768 1.00 47.25 175 ILE A O 1
ATOM 1353 N N . ASP A 1 176 ? -6.554 -9.610 18.412 1.00 44.94 176 ASP A N 1
ATOM 1354 C CA . ASP A 1 176 ? -6.229 -9.559 19.821 1.00 44.94 176 ASP A CA 1
ATOM 1355 C C . ASP A 1 176 ? -4.740 -9.907 19.969 1.00 44.94 176 ASP A C 1
ATOM 1357 O O . ASP A 1 176 ? -4.325 -11.057 19.805 1.00 44.94 176 ASP A O 1
ATOM 1361 N N . GLN A 1 177 ? -3.914 -8.888 20.206 1.00 43.97 177 GLN A N 1
ATOM 1362 C CA . GLN A 1 1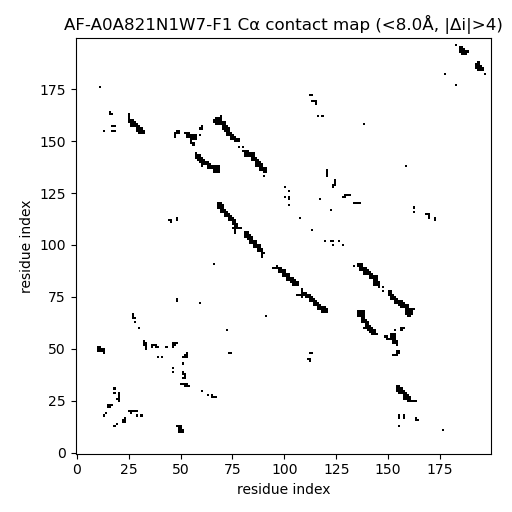77 ? -2.468 -9.043 20.359 1.00 43.97 177 GLN A CA 1
ATOM 1363 C C . GLN A 1 177 ? -2.114 -9.792 21.654 1.00 43.97 177 GLN A C 1
ATOM 1365 O O . GLN A 1 177 ? -0.962 -10.199 21.836 1.00 43.97 177 GLN A O 1
ATOM 1370 N N . SER A 1 178 ? -3.101 -10.045 22.523 1.00 48.22 178 SER A N 1
ATOM 1371 C CA . SER A 1 178 ? -2.959 -10.942 23.666 1.00 48.22 178 SER A CA 1
ATOM 1372 C C . SER A 1 178 ? -2.937 -12.422 23.275 1.00 48.22 178 SER A C 1
ATOM 1374 O O . SER A 1 178 ? -2.382 -13.226 24.015 1.00 48.22 178 SER A O 1
ATOM 1376 N N . ASN A 1 179 ? -3.393 -12.805 22.072 1.00 43.78 179 ASN A N 1
ATOM 1377 C CA . ASN A 1 179 ? -3.414 -14.221 21.671 1.00 43.78 179 ASN A CA 1
ATOM 1378 C C . ASN A 1 179 ? -2.025 -14.887 21.651 1.00 43.78 179 ASN A C 1
ATOM 1380 O O . ASN A 1 179 ? -1.936 -16.103 21.795 1.00 43.78 179 ASN A O 1
ATOM 1384 N N . ASN A 1 180 ? -0.947 -14.105 21.510 1.00 44.19 180 ASN A N 1
ATOM 1385 C CA . ASN A 1 180 ? 0.434 -14.600 21.560 1.00 44.19 180 ASN A CA 1
ATOM 1386 C C . ASN A 1 180 ? 1.260 -14.025 22.723 1.00 44.19 180 ASN A C 1
ATOM 1388 O O . ASN A 1 180 ? 2.456 -14.308 22.813 1.00 44.19 180 ASN A O 1
ATOM 1392 N N . SER A 1 181 ? 0.660 -13.225 23.608 1.00 54.84 181 SER A N 1
ATOM 1393 C CA . SER A 1 181 ? 1.330 -12.725 24.807 1.00 54.84 181 SER A CA 1
ATOM 1394 C C . SER A 1 181 ? 0.620 -13.249 26.048 1.00 54.84 181 SER A C 1
ATOM 1396 O O . SER A 1 181 ? -0.551 -12.982 26.290 1.00 54.84 181 SER A O 1
ATOM 1398 N N . SER A 1 182 ? 1.339 -14.028 26.858 1.00 64.81 182 SER A N 1
ATOM 1399 C CA . SER A 1 182 ? 0.854 -14.428 28.175 1.00 64.81 182 SER A CA 1
ATOM 1400 C C . SER A 1 182 ? 0.487 -13.172 28.964 1.00 64.81 182 SER A C 1
ATOM 1402 O O . SER A 1 182 ? 1.310 -12.256 29.066 1.00 64.81 182 SER A O 1
ATOM 1404 N N . CYS A 1 183 ? -0.715 -13.127 29.543 1.00 67.44 183 CYS A N 1
ATOM 1405 C CA . CYS A 1 183 ? -1.095 -12.047 30.444 1.00 67.44 183 CYS A CA 1
ATOM 1406 C C . CYS A 1 183 ? -0.014 -11.885 31.524 1.00 67.44 183 CYS A C 1
ATOM 1408 O O . CYS A 1 183 ? 0.304 -12.831 32.251 1.00 67.44 183 CYS A O 1
ATOM 1410 N N . SER A 1 184 ? 0.582 -10.696 31.605 1.00 72.81 184 SER A N 1
ATOM 1411 C CA . SER A 1 184 ? 1.559 -10.382 32.644 1.00 72.81 184 SER A CA 1
ATOM 1412 C C . SER A 1 184 ? 0.813 -9.992 33.911 1.00 72.81 184 SER A C 1
ATOM 1414 O O . SER A 1 184 ? 0.168 -8.948 33.959 1.00 72.81 184 SER A O 1
ATOM 1416 N N . PHE A 1 185 ? 0.891 -10.844 34.930 1.00 76.44 185 PHE A N 1
ATOM 1417 C CA . PHE A 1 185 ? 0.303 -10.593 36.241 1.00 76.44 185 PHE A CA 1
ATOM 1418 C C . PHE A 1 185 ? 1.392 -10.287 37.282 1.00 76.44 185 PHE A C 1
ATOM 1420 O O . PHE A 1 185 ? 2.442 -10.935 37.264 1.00 76.44 185 PHE A O 1
ATOM 1427 N N . PRO A 1 186 ? 1.142 -9.371 38.235 1.00 85.44 186 PRO A N 1
ATOM 1428 C CA . PRO A 1 186 ? -0.032 -8.503 38.314 1.00 85.44 186 PRO A CA 1
ATOM 1429 C C . PRO A 1 186 ? 0.008 -7.368 37.277 1.00 85.44 186 PRO A C 1
ATOM 1431 O O . PRO A 1 186 ? 1.084 -6.865 36.956 1.00 85.44 186 PRO A O 1
ATOM 1434 N N . PHE A 1 187 ? -1.161 -6.919 36.816 1.00 78.38 187 PHE A N 1
ATOM 1435 C CA . PHE A 1 187 ? -1.307 -5.671 36.059 1.00 78.38 187 PHE A CA 1
ATOM 1436 C C . PHE A 1 187 ? -2.164 -4.667 36.833 1.00 78.38 187 PHE A C 1
ATOM 1438 O O . PHE A 1 187 ? -2.961 -5.057 37.681 1.00 78.38 187 PHE A O 1
ATOM 1445 N N . TYR A 1 188 ? -2.004 -3.373 36.557 1.00 79.75 188 TYR A N 1
ATOM 1446 C CA . TYR A 1 188 ? -2.797 -2.322 37.197 1.00 79.75 188 TYR A CA 1
ATOM 1447 C C . TYR A 1 188 ? -3.736 -1.671 36.180 1.00 79.75 188 TYR A C 1
ATOM 1449 O O . TYR A 1 188 ? -3.280 -1.210 35.136 1.00 79.75 188 TYR A O 1
ATOM 1457 N N . TYR A 1 189 ? -5.030 -1.603 36.493 1.00 72.06 189 TYR A N 1
ATOM 1458 C CA . TYR A 1 189 ? -6.052 -0.934 35.684 1.00 72.06 189 TYR A CA 1
ATOM 1459 C C . TYR A 1 189 ? -7.009 -0.147 36.591 1.00 72.06 189 TYR A C 1
ATOM 1461 O O . TYR A 1 189 ? -7.440 -0.636 37.633 1.00 72.06 189 TYR A O 1
ATOM 1469 N N . ASN A 1 190 ? -7.285 1.113 36.243 1.00 78.56 190 ASN A N 1
ATOM 1470 C CA . ASN A 1 190 ? -8.141 2.020 37.023 1.00 78.56 190 ASN A CA 1
ATOM 1471 C C . ASN A 1 190 ? -7.796 2.083 38.534 1.00 78.56 190 ASN A C 1
ATOM 1473 O O . ASN A 1 190 ? -8.662 2.010 39.404 1.00 78.56 190 ASN A O 1
ATOM 1477 N N . GLY A 1 191 ? -6.498 2.140 38.859 1.00 82.81 191 GLY A N 1
ATOM 1478 C CA . GLY A 1 191 ? -6.003 2.178 40.243 1.00 82.81 191 GLY A CA 1
ATOM 1479 C C . GLY A 1 191 ? -6.096 0.855 41.016 1.00 82.81 191 GLY A C 1
ATOM 1480 O O . GLY A 1 191 ? -5.671 0.802 42.168 1.00 82.81 191 GLY A O 1
ATOM 1481 N N . SER A 1 192 ? -6.599 -0.211 40.392 1.00 79.69 192 SER A N 1
ATOM 1482 C CA . SER A 1 192 ? -6.730 -1.547 40.981 1.00 79.69 192 SER A CA 1
ATOM 1483 C C . SER A 1 192 ? -5.690 -2.506 40.404 1.00 79.69 192 SER A C 1
ATOM 1485 O O . SER A 1 192 ? -5.312 -2.387 39.241 1.00 7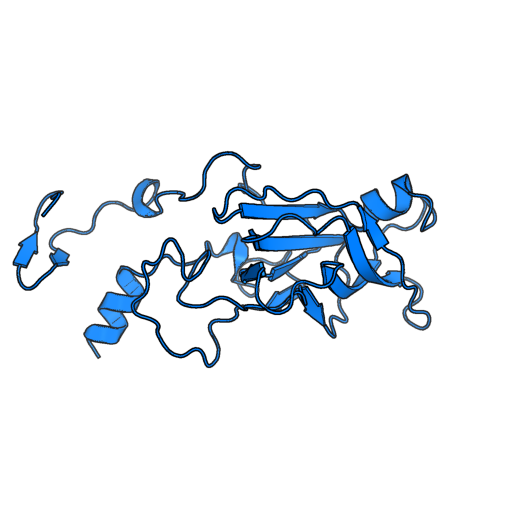9.69 192 SER A O 1
ATOM 1487 N N . SER A 1 193 ? -5.203 -3.438 41.227 1.00 85.00 193 SER A N 1
ATOM 1488 C CA . SER A 1 193 ? -4.257 -4.486 40.822 1.00 85.00 193 SER A CA 1
ATOM 1489 C C . SER A 1 193 ? -5.006 -5.777 40.520 1.00 85.00 193 SER A C 1
ATOM 1491 O O . SER A 1 193 ? -5.810 -6.228 41.336 1.00 85.00 193 SER A O 1
ATOM 1493 N N . TYR A 1 194 ? -4.708 -6.386 39.379 1.00 79.81 194 TYR A N 1
ATOM 1494 C CA . TYR A 1 194 ? -5.322 -7.610 38.892 1.00 79.81 194 TYR A CA 1
ATOM 1495 C C . TYR A 1 194 ? -4.271 -8.702 38.777 1.00 79.81 194 TYR A C 1
ATOM 1497 O O . TYR A 1 194 ? -3.237 -8.542 38.129 1.00 79.81 194 TYR A O 1
ATOM 1505 N N . THR A 1 195 ? -4.547 -9.833 39.413 1.00 86.94 195 THR A N 1
ATOM 1506 C CA . THR A 1 195 ? -3.708 -11.042 39.393 1.00 86.94 195 THR A CA 1
ATOM 1507 C C . THR A 1 195 ? -4.314 -12.162 38.544 1.00 86.94 195 THR A C 1
ATOM 1509 O O . THR A 1 195 ? -3.746 -13.248 38.467 1.00 86.94 195 THR A O 1
ATOM 1512 N N . ALA A 1 196 ? -5.461 -11.897 37.918 1.00 81.38 196 ALA A N 1
ATOM 1513 C CA . ALA A 1 196 ? -6.177 -12.779 37.008 1.00 81.38 196 ALA A CA 1
ATOM 1514 C C . ALA A 1 196 ? -6.916 -11.940 35.953 1.00 81.38 196 ALA A C 1
ATOM 1516 O O . ALA A 1 196 ? -7.024 -10.719 36.091 1.00 81.38 196 ALA A O 1
ATOM 1517 N N . CYS A 1 197 ? -7.409 -12.585 34.894 1.00 68.25 197 CYS A N 1
ATOM 1518 C CA . CYS A 1 197 ? -8.218 -11.913 33.879 1.00 68.25 197 CYS A CA 1
ATOM 1519 C C . CYS A 1 197 ? -9.463 -11.283 34.520 1.00 68.25 197 CYS A C 1
ATOM 1521 O O . CYS A 1 197 ? -10.111 -11.914 35.356 1.00 68.25 197 CYS A O 1
ATOM 1523 N N . THR A 1 198 ? -9.806 -10.068 34.100 1.00 79.88 198 THR A N 1
ATOM 1524 C CA . THR A 1 198 ? -11.012 -9.362 34.544 1.00 79.88 198 THR A CA 1
ATOM 1525 C C . THR A 1 198 ? -11.768 -8.764 33.351 1.00 79.88 198 THR A C 1
ATOM 1527 O O . THR A 1 198 ? -11.199 -8.630 32.267 1.00 79.88 198 THR A O 1
ATOM 1530 N N . LEU A 1 199 ? -13.047 -8.440 33.560 1.00 72.38 199 LEU A N 1
ATOM 1531 C CA . LEU A 1 199 ? -13.908 -7.665 32.655 1.00 72.38 199 LEU A CA 1
ATOM 1532 C C . LEU A 1 199 ? -14.305 -6.304 33.265 1.00 72.38 199 LEU A C 1
ATOM 1534 O O . LEU A 1 199 ? -15.239 -5.677 32.765 1.00 72.38 199 LEU A O 1
ATOM 1538 N N . ASP A 1 200 ? -13.659 -5.914 34.369 1.00 59.06 200 ASP A N 1
ATOM 1539 C CA . ASP A 1 200 ? -13.924 -4.663 35.097 1.00 59.06 200 ASP A CA 1
ATOM 1540 C C . ASP A 1 200 ? -13.674 -3.395 34.265 1.00 59.06 200 ASP A C 1
ATOM 1542 O O . ASP A 1 200 ? -12.783 -3.411 33.382 1.00 59.06 200 ASP A O 1
#

pLDDT: mean 79.64, std 17.16, range [40.38, 98.44]

Foldseek 3Di:
DVVVVVCVVPFFAPDCLQAPCPVNVFFQDWDAQQPPDDADPPDSQQAALGDRHWDLFFWQAAARPDKFQKKKWKKFFQDFDFFKKWFFKDQPVGPPDTDIDIFTDGDDHPRGIDMDMDRNVVRCVVVVVDPPPRPIMTGNTIGTDDDDRRGMIIHRITGGNDDRPPDDDDDDPPPPPCVPPDPDPFDDDPNDTDRDDDPD

Secondary structure (DSSP, 8-state):
-HHHHHHHHHS-PPPHHHH-TTT-TTEEEEE-S-TTPPPP-S-HHHH-SSSS--B-SSEEEES--S--SEEEEEEEESSS---EEEEEEEETTEEEEEE--EEE-----SSSEEEEEEEHHHHHHHTTSS-TT---EEEEEEEE-S--TT-EEEEEEEEESSPPTT---SS--S--GGGGS---SSEEETTEEESS----

Mean predicted aligned error: 10.68 Å

InterPro domains:
  IPR013806 Kringle-like fold [SSF57440] (175-199)
  IPR036943 Fibronectin type II domain superfamily [G3DSA:2.10.10.10] (172-200)